Protein AF-A0A395J040-F1 (afdb_monomer)

Sequence (278 aa):
MSPSNSKEFSYLDLVRACDNFPYDSDTDKLYKLYLPGDDRVHGYMLPEIVSKMPWTPDFTITQSHPLSVQLHPLDTSSSDLSTACNNAFAKVINQAIDEDIFSTLHKEHSEPYAIPEQRSPSTSSGEMKIWVAKRSAHLFTYPNKFDTTVAGGVRADESPFETIVQAAGVITYMKATGAGSGGNRGLINADMVYVYDLEVGEEIVPKPNDTEVEGFYLWDVEKVKEELLNGGFKTNSAVVMIDFFIRHGVVTAEEETDYTEIVMRMHRTLPFPTAPTR

Secondary structure (DSSP, 8-state):
------PPPPHHHHHHHHS---TTS-GGGSEEEE-TT--S--EEE-HHHHHHS---TTEEEE-SSSPEEEE-----S-S-HHHHHHHHHHHHHHHHHHTT--TT--S------------------PPPEEEEEEE-TT-SSSTT-EE-SS--PPPTTS-TTTSSSS--EEEEEEEE--TTSSSPTT-EEEEEEEE------TT-----SSSSEEEEEEEEHHHHHHHHHTT-B-HHHHHHHHHHHHHTTSS-TTT-TTHHHHHHHHBPPPSS--S---

Foldseek 3Di:
DDPPPLQFADLVRLLCQFFVDPPVDDLQQWAFEEEPPDPAGAFTHHPVVVVLFPQDPQWDFDPDPSTYIYGHQPPPPDPDSVVSRVVRVCVRLVVCVVVVSFPLSDDDDDDDDDDDDDDDDDPDPDADKAKKFAFDQPDLAPHRAIAHNDDDDADPPDDPPNHDPDFPDKFWHKDFDDPRGSGDGGGIDIDIDGHDDDDDDPPDADDDPDNGTPGIDIGGPVVLVVCLRSVRHDSVRSLSNVVVCDVVVVDDVVRDVCVVVSVPSRHDDDSHDPDDDD

InterPro domains:
  IPR015797 NUDIX hydrolase-like domain superfamily [SSF55811] (128-248)

Mean predicted aligned error: 9.17 Å

pLDDT: mean 81.07, std 18.06, range [27.83, 97.88]

Structure (mmCIF, N/CA/C/O backbone):
data_AF-A0A395J040-F1
#
_entry.id   AF-A0A395J040-F1
#
loop_
_atom_site.group_PDB
_atom_site.id
_atom_site.type_symbol
_atom_site.label_atom_id
_atom_site.label_alt_id
_atom_site.label_comp_id
_atom_site.label_asym_id
_atom_site.label_entity_id
_atom_site.label_seq_id
_atom_site.pdbx_PDB_ins_code
_atom_site.Cartn_x
_atom_site.Cartn_y
_atom_site.Cartn_z
_atom_site.occupancy
_atom_site.B_iso_or_equiv
_atom_site.auth_seq_id
_atom_site.auth_comp_id
_atom_site.auth_asym_id
_atom_site.auth_atom_id
_atom_site.pdbx_PDB_model_num
ATOM 1 N N . MET A 1 1 ? 4.317 -16.452 37.127 1.00 37.69 1 MET A N 1
ATOM 2 C CA . MET A 1 1 ? 3.678 -15.847 35.945 1.00 37.69 1 MET A CA 1
ATOM 3 C C . MET A 1 1 ? 4.433 -14.570 35.655 1.00 37.69 1 MET A C 1
ATOM 5 O O . MET A 1 1 ? 4.331 -13.630 36.429 1.00 37.69 1 MET A O 1
ATOM 9 N N . SER A 1 2 ? 5.304 -14.594 34.652 1.00 34.44 2 SER A N 1
ATOM 10 C CA . SER A 1 2 ? 5.997 -13.391 34.192 1.00 34.44 2 SER A CA 1
ATOM 11 C C . SER A 1 2 ? 4.968 -12.526 33.459 1.00 34.44 2 SER A C 1
ATOM 13 O O . SER A 1 2 ? 4.232 -13.093 32.648 1.00 34.44 2 SER A O 1
ATOM 15 N N . PRO A 1 3 ? 4.868 -11.212 33.712 1.00 42.38 3 PRO A N 1
ATOM 16 C CA . PRO A 1 3 ? 4.039 -10.359 32.877 1.00 42.38 3 PRO A CA 1
ATOM 17 C C . PRO A 1 3 ? 4.629 -10.413 31.468 1.00 42.38 3 PRO A C 1
ATOM 19 O O . PRO A 1 3 ? 5.803 -10.091 31.275 1.00 42.38 3 PRO A O 1
ATOM 22 N N . SER A 1 4 ? 3.859 -10.885 30.486 1.00 45.88 4 SER A N 1
ATOM 23 C CA . SER A 1 4 ? 4.220 -10.658 29.094 1.00 45.88 4 SER A CA 1
ATOM 24 C C . SER A 1 4 ? 4.131 -9.152 28.883 1.00 45.88 4 SER A C 1
ATOM 26 O O . SER A 1 4 ? 3.031 -8.610 28.851 1.00 45.88 4 SER A O 1
ATOM 28 N N . ASN A 1 5 ? 5.271 -8.468 28.796 1.00 45.81 5 ASN A N 1
ATOM 29 C CA . ASN A 1 5 ? 5.323 -7.108 28.267 1.00 45.81 5 ASN A CA 1
ATOM 30 C C . ASN A 1 5 ? 4.884 -7.182 26.797 1.00 45.81 5 ASN A C 1
ATOM 32 O O . ASN A 1 5 ? 5.720 -7.313 25.902 1.00 45.81 5 ASN A O 1
ATOM 36 N N . SER A 1 6 ? 3.575 -7.179 26.541 1.00 62.75 6 SER A N 1
ATOM 37 C CA . SER A 1 6 ? 3.043 -6.864 25.224 1.00 62.75 6 SER A CA 1
ATOM 38 C C . SER A 1 6 ? 3.424 -5.416 24.967 1.00 62.75 6 SER A C 1
ATOM 40 O O . SER A 1 6 ? 2.989 -4.515 25.680 1.00 62.75 6 SER A O 1
ATOM 42 N N . LYS A 1 7 ? 4.339 -5.201 24.023 1.00 72.31 7 LYS A N 1
ATOM 43 C CA . LYS A 1 7 ? 4.698 -3.858 23.587 1.00 72.31 7 LYS A CA 1
ATOM 44 C C . LYS A 1 7 ? 3.438 -3.213 23.008 1.00 72.31 7 LYS A C 1
ATOM 46 O O . LYS A 1 7 ? 2.924 -3.707 22.010 1.00 72.31 7 LYS A O 1
ATOM 51 N N . GLU A 1 8 ? 2.976 -2.146 23.639 1.00 87.06 8 GLU A N 1
ATOM 52 C CA . GLU A 1 8 ? 1.928 -1.283 23.103 1.00 87.06 8 GLU A CA 1
ATOM 53 C C . GLU A 1 8 ? 2.557 -0.368 22.040 1.00 87.06 8 GLU A C 1
ATOM 55 O O . GLU A 1 8 ? 3.629 0.208 22.255 1.00 87.06 8 GLU A O 1
ATOM 60 N N . PHE A 1 9 ? 1.956 -0.326 20.855 1.00 94.38 9 PHE A N 1
ATOM 61 C CA . PHE A 1 9 ? 2.351 0.533 19.741 1.00 94.38 9 PHE A CA 1
ATOM 62 C C . PHE A 1 9 ? 1.623 1.872 19.841 1.00 94.38 9 PHE A C 1
ATOM 64 O O . PHE A 1 9 ? 0.462 1.896 20.230 1.00 94.38 9 PHE A O 1
ATOM 71 N N . SER A 1 10 ? 2.258 2.971 19.427 1.00 96.50 10 SER A N 1
ATOM 72 C CA . SER A 1 10 ? 1.538 4.230 19.176 1.00 96.50 10 SER A CA 1
ATOM 73 C C . SER A 1 10 ? 0.906 4.245 17.779 1.00 96.50 10 SER A C 1
ATOM 75 O O . SER A 1 10 ? 1.304 3.475 16.900 1.00 96.50 10 SER A O 1
ATOM 77 N N . TYR A 1 11 ? -0.024 5.171 17.512 1.00 97.31 11 TYR A N 1
ATOM 78 C CA . TYR A 1 11 ? -0.512 5.388 16.142 1.00 97.31 11 TYR A CA 1
ATOM 79 C C . TYR A 1 11 ? 0.627 5.734 15.182 1.00 97.31 11 TYR A C 1
ATOM 81 O O . TYR A 1 11 ? 0.667 5.225 14.061 1.00 97.31 11 TYR A O 1
ATOM 89 N N . LEU A 1 12 ? 1.599 6.531 15.632 1.00 97.12 12 LEU A N 1
ATOM 90 C CA . LEU A 1 12 ? 2.766 6.853 14.821 1.00 97.12 12 LEU A CA 1
ATOM 91 C C . LEU A 1 12 ? 3.615 5.613 14.505 1.00 97.12 12 LEU A C 1
ATOM 93 O O . LEU A 1 12 ? 4.107 5.495 13.384 1.00 97.12 12 LEU A O 1
ATOM 97 N N . ASP A 1 13 ? 3.766 4.667 15.436 1.00 96.06 13 ASP A N 1
ATOM 98 C CA . ASP A 1 13 ? 4.462 3.404 15.165 1.00 96.06 13 ASP A CA 1
ATOM 99 C C . ASP A 1 13 ? 3.753 2.588 14.073 1.00 96.06 13 ASP A C 1
ATOM 101 O O . ASP A 1 13 ? 4.408 2.052 13.174 1.00 96.06 13 ASP A O 1
ATOM 105 N N . LEU A 1 14 ? 2.418 2.521 14.117 1.00 95.44 14 LEU A N 1
ATOM 106 C CA . LEU A 1 14 ? 1.606 1.819 13.116 1.00 95.44 14 LEU A CA 1
ATOM 107 C C . LEU A 1 14 ? 1.716 2.487 11.739 1.00 95.44 14 LEU A C 1
ATOM 109 O O . LEU A 1 14 ? 1.913 1.806 10.730 1.00 95.44 14 LEU A O 1
ATOM 113 N N . VAL A 1 15 ? 1.663 3.821 11.694 1.00 95.81 15 VAL A N 1
ATOM 114 C CA . VAL A 1 15 ? 1.823 4.595 10.456 1.00 95.81 15 VAL A CA 1
ATOM 115 C C . VAL A 1 15 ? 3.236 4.446 9.899 1.00 95.81 15 VAL A C 1
ATOM 117 O O . VAL A 1 15 ? 3.388 4.209 8.705 1.00 95.81 15 VAL A O 1
ATOM 120 N N . ARG A 1 16 ? 4.279 4.487 10.737 1.00 94.44 16 ARG A N 1
ATOM 121 C CA . ARG A 1 16 ? 5.675 4.238 10.325 1.00 94.44 16 ARG A CA 1
ATOM 122 C C . ARG A 1 16 ? 5.892 2.821 9.811 1.00 94.44 16 ARG A C 1
ATOM 124 O O . ARG A 1 16 ? 6.751 2.623 8.959 1.00 94.44 16 ARG A O 1
ATOM 131 N N . ALA A 1 17 ? 5.138 1.837 10.299 1.00 91.06 17 ALA A N 1
ATOM 132 C CA . ALA A 1 17 ? 5.203 0.479 9.769 1.00 91.06 17 ALA A CA 1
ATOM 133 C C . ALA A 1 17 ? 4.676 0.386 8.322 1.00 91.06 17 ALA A C 1
ATOM 135 O O . ALA A 1 17 ? 5.150 -0.464 7.567 1.00 91.06 17 ALA A O 1
ATOM 136 N N . CYS A 1 18 ? 3.743 1.262 7.928 1.00 90.38 18 CYS A N 1
ATOM 137 C CA . CYS A 1 18 ? 3.301 1.423 6.538 1.00 90.38 18 CYS A CA 1
ATOM 138 C C . CYS A 1 18 ? 4.211 2.342 5.723 1.00 90.38 18 CYS A C 1
ATOM 140 O O . CYS A 1 18 ? 4.619 1.976 4.628 1.00 90.38 18 CYS A O 1
ATOM 142 N N . ASP A 1 19 ? 4.544 3.514 6.257 1.00 93.56 19 ASP A N 1
ATOM 143 C CA . ASP A 1 19 ? 5.385 4.528 5.622 1.00 93.56 19 ASP A CA 1
ATOM 144 C C . ASP A 1 19 ? 6.850 4.375 6.060 1.00 93.56 19 ASP A C 1
ATOM 146 O O . A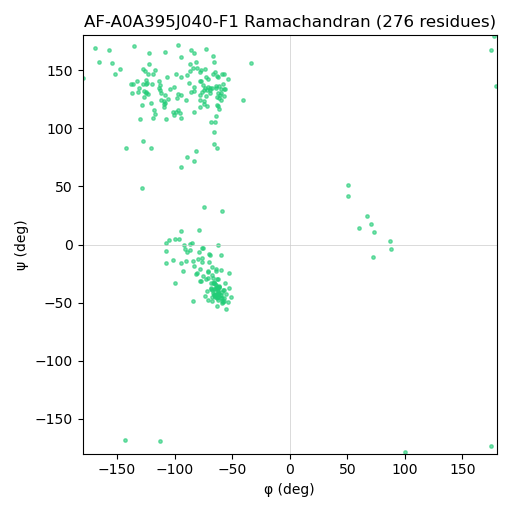SP A 1 19 ? 7.399 5.207 6.791 1.00 93.56 19 ASP A O 1
ATOM 150 N N . ASN A 1 20 ? 7.477 3.269 5.649 1.00 90.69 20 ASN A N 1
ATOM 151 C CA . ASN A 1 20 ? 8.855 2.933 6.024 1.00 90.69 20 ASN A CA 1
ATOM 152 C C . ASN A 1 20 ? 9.876 3.151 4.891 1.00 90.69 20 ASN A C 1
ATOM 154 O O . ASN A 1 20 ? 11.054 2.815 5.056 1.00 90.69 20 ASN A O 1
ATOM 158 N N . PHE A 1 21 ? 9.451 3.687 3.742 1.00 89.19 21 PHE A N 1
ATOM 159 C CA . PHE A 1 21 ? 10.371 4.024 2.662 1.00 89.19 21 PHE A CA 1
ATOM 160 C C . PHE A 1 21 ? 11.262 5.216 3.058 1.00 89.19 21 PHE A C 1
ATOM 162 O O . PHE A 1 21 ? 10.765 6.228 3.558 1.00 89.19 21 PHE A O 1
ATOM 169 N N . PRO A 1 22 ? 12.584 5.138 2.844 1.00 85.38 22 PRO A N 1
ATOM 170 C CA . PRO A 1 22 ? 13.495 6.215 3.207 1.00 85.38 22 PRO A CA 1
ATOM 171 C C . PRO A 1 22 ? 13.507 7.320 2.135 1.00 85.38 22 PRO A C 1
ATOM 173 O O . PRO A 1 22 ? 14.413 7.373 1.307 1.00 85.38 22 PRO A O 1
ATOM 176 N N . TYR A 1 23 ? 12.516 8.216 2.152 1.00 84.38 23 TYR A N 1
ATOM 177 C CA . TYR A 1 23 ? 12.369 9.296 1.155 1.00 84.38 23 TYR A CA 1
ATOM 178 C C . TYR A 1 23 ? 13.593 10.209 1.022 1.00 84.38 23 TYR A C 1
ATOM 180 O O . TYR A 1 23 ? 13.892 10.659 -0.078 1.00 84.38 23 TYR A O 1
ATOM 188 N N . ASP A 1 24 ? 14.317 10.445 2.119 1.00 82.25 24 ASP A N 1
ATOM 189 C CA . ASP A 1 24 ? 15.516 11.295 2.134 1.00 82.25 24 ASP A CA 1
ATOM 190 C C . ASP A 1 24 ? 16.795 10.542 1.721 1.00 82.25 24 ASP A C 1
ATOM 192 O O . ASP A 1 24 ? 17.895 11.098 1.757 1.00 82.25 24 ASP A O 1
ATOM 196 N N . SER A 1 25 ? 16.690 9.252 1.385 1.00 78.44 25 SER A N 1
ATOM 197 C CA . SER A 1 25 ? 17.844 8.457 0.972 1.00 78.44 25 SER A CA 1
ATOM 198 C C . SER A 1 25 ? 18.211 8.665 -0.493 1.00 78.44 25 SER A C 1
ATOM 200 O O . SER A 1 25 ? 17.397 9.041 -1.334 1.00 78.44 25 SER A O 1
ATOM 202 N N . ASP A 1 26 ? 19.473 8.371 -0.792 1.00 78.12 26 ASP A N 1
ATOM 203 C CA . ASP A 1 26 ? 20.003 8.369 -2.147 1.00 78.12 26 ASP A CA 1
ATOM 204 C C . ASP A 1 26 ? 19.358 7.253 -2.991 1.00 78.12 26 ASP A C 1
ATOM 206 O O . ASP A 1 26 ? 19.759 6.083 -2.940 1.00 78.12 26 ASP A O 1
ATOM 210 N N . THR A 1 27 ? 18.338 7.637 -3.762 1.00 85.25 27 THR A N 1
ATOM 211 C CA . THR A 1 27 ? 17.634 6.760 -4.706 1.00 85.25 27 THR A CA 1
ATOM 212 C C . THR A 1 27 ? 18.425 6.500 -5.988 1.00 85.25 27 THR A C 1
ATOM 214 O O . THR A 1 27 ? 17.987 5.680 -6.793 1.00 85.25 27 THR A O 1
ATOM 217 N N . ASP A 1 28 ? 19.606 7.102 -6.188 1.00 86.56 28 ASP A N 1
ATOM 218 C CA . ASP A 1 28 ? 20.413 6.867 -7.395 1.00 86.56 28 ASP A CA 1
ATOM 219 C C . ASP A 1 28 ? 21.025 5.462 -7.439 1.00 86.56 28 ASP A C 1
ATOM 221 O O . ASP A 1 28 ? 21.410 4.981 -8.504 1.00 86.56 28 ASP A O 1
ATOM 225 N N . LYS A 1 29 ? 21.029 4.762 -6.299 1.00 89.94 29 LYS A N 1
ATOM 226 C CA . LYS A 1 29 ? 21.397 3.341 -6.190 1.00 89.94 29 LYS A CA 1
ATOM 227 C C . LYS A 1 29 ? 20.310 2.392 -6.695 1.00 89.94 29 LYS A C 1
ATOM 229 O O . LYS A 1 29 ? 20.554 1.189 -6.793 1.00 89.94 29 LYS A O 1
ATOM 234 N N . LEU A 1 30 ? 19.104 2.898 -6.943 1.00 92.50 30 LEU A N 1
ATOM 235 C CA . LEU A 1 30 ? 17.969 2.124 -7.426 1.00 92.50 30 LEU A CA 1
ATOM 236 C C . LEU A 1 30 ? 17.832 2.297 -8.934 1.00 92.50 30 LEU A C 1
ATOM 238 O O . LEU A 1 30 ? 18.072 3.370 -9.483 1.00 92.50 30 LEU A O 1
ATOM 242 N N . TYR A 1 31 ? 17.382 1.240 -9.596 1.00 95.88 31 TYR A N 1
ATOM 243 C CA . TYR A 1 31 ? 16.994 1.327 -10.994 1.00 95.88 31 TYR A CA 1
ATOM 244 C C . TYR A 1 31 ? 15.674 2.076 -11.112 1.00 95.88 31 TYR A C 1
ATOM 246 O O . TYR A 1 31 ? 14.692 1.713 -10.463 1.00 95.88 31 TYR A O 1
ATOM 254 N N . LYS A 1 32 ? 15.648 3.099 -11.964 1.00 95.38 32 LYS A N 1
ATOM 255 C CA . LYS A 1 32 ? 14.439 3.856 -12.305 1.00 95.38 32 LYS A CA 1
ATOM 256 C C . LYS A 1 32 ? 13.766 3.196 -13.513 1.00 95.38 32 LYS A C 1
ATOM 258 O O . LYS A 1 32 ? 14.421 2.982 -14.535 1.00 95.38 32 LYS A O 1
ATOM 263 N N . LEU A 1 33 ? 12.491 2.830 -13.377 1.00 94.56 33 LEU A N 1
ATOM 264 C CA . LEU A 1 33 ? 11.680 2.294 -14.473 1.00 94.56 33 LEU A CA 1
ATOM 265 C C . LEU A 1 33 ? 11.103 3.439 -15.302 1.00 94.56 33 LEU A C 1
ATOM 267 O O . LEU A 1 33 ? 10.494 4.349 -14.742 1.00 94.56 33 LEU A O 1
ATOM 271 N N . TYR A 1 34 ? 11.223 3.337 -16.619 1.00 92.94 34 TYR A N 1
ATOM 272 C CA . TYR A 1 34 ? 10.657 4.284 -17.571 1.00 92.94 34 TYR A CA 1
ATOM 273 C C . TYR A 1 34 ? 9.811 3.556 -18.617 1.00 92.94 34 TYR A C 1
ATOM 275 O O . TYR A 1 34 ? 10.198 2.498 -19.127 1.00 92.94 34 TYR A O 1
ATOM 283 N N . LEU A 1 35 ? 8.658 4.142 -18.940 1.00 89.88 35 LEU A N 1
ATOM 284 C CA . LEU A 1 35 ? 7.740 3.642 -19.962 1.00 89.88 35 LEU A CA 1
ATOM 285 C C . LEU A 1 35 ? 7.995 4.327 -21.319 1.00 89.88 35 LEU A C 1
ATOM 287 O O . LEU A 1 35 ? 8.641 5.377 -21.374 1.00 89.88 35 LEU A O 1
ATOM 291 N N . PRO A 1 36 ? 7.525 3.748 -22.437 1.00 87.12 36 PRO A N 1
ATOM 292 C CA . PRO A 1 36 ? 7.752 4.316 -23.762 1.00 87.12 36 PRO A CA 1
ATOM 293 C C . PRO A 1 36 ? 7.146 5.713 -23.899 1.00 87.12 36 PRO A C 1
ATOM 295 O O . PRO A 1 36 ? 5.959 5.906 -23.648 1.00 87.12 36 PRO A O 1
ATOM 298 N N . GLY A 1 37 ? 7.954 6.674 -24.349 1.00 85.25 37 GLY A N 1
ATOM 299 C CA . GLY A 1 37 ? 7.498 8.045 -24.596 1.00 85.25 37 GLY A CA 1
ATOM 300 C C . GLY A 1 37 ? 7.232 8.878 -23.338 1.00 85.25 37 GLY A C 1
ATOM 301 O O . GLY A 1 37 ? 6.671 9.962 -23.465 1.00 85.25 37 GLY A O 1
ATOM 302 N N . ASP A 1 38 ? 7.635 8.404 -22.155 1.00 85.12 38 ASP A N 1
ATOM 303 C CA . ASP A 1 38 ? 7.487 9.118 -20.885 1.00 85.12 38 ASP A CA 1
ATOM 304 C C . ASP A 1 38 ? 8.842 9.211 -20.168 1.00 85.12 38 ASP A C 1
ATOM 306 O O . ASP A 1 38 ? 9.532 8.209 -19.975 1.00 85.12 38 ASP A O 1
ATOM 310 N N . ASP A 1 39 ? 9.233 10.428 -19.796 1.00 88.19 39 ASP A N 1
ATOM 311 C CA . ASP A 1 39 ? 10.487 10.732 -19.103 1.00 88.19 39 ASP A CA 1
ATOM 312 C C . ASP A 1 39 ? 10.345 10.711 -17.573 1.00 88.19 39 ASP A C 1
ATOM 314 O O . ASP A 1 39 ? 11.335 10.842 -16.845 1.00 88.19 39 ASP A O 1
ATOM 318 N N . ARG A 1 40 ? 9.125 10.515 -17.064 1.00 88.50 40 ARG A N 1
ATOM 319 C CA . ARG A 1 40 ? 8.855 10.363 -15.634 1.00 88.50 40 ARG A CA 1
ATOM 320 C C . ARG A 1 40 ? 9.233 8.962 -15.166 1.00 88.50 40 ARG A C 1
ATOM 322 O O . ARG A 1 40 ? 9.142 7.985 -15.903 1.00 88.50 40 ARG A O 1
ATOM 329 N N . VAL A 1 41 ? 9.627 8.857 -13.900 1.00 90.25 41 VAL A N 1
ATOM 330 C CA . VAL A 1 41 ? 9.902 7.564 -13.263 1.00 90.25 41 VAL A CA 1
ATOM 331 C C . VAL A 1 41 ? 8.575 6.882 -12.933 1.00 90.25 41 VAL A C 1
ATOM 333 O O . VAL A 1 41 ? 7.705 7.496 -12.328 1.00 90.25 41 VAL A O 1
ATOM 336 N N . HIS A 1 42 ? 8.432 5.610 -13.294 1.00 88.81 42 HIS A N 1
ATOM 337 C CA . HIS A 1 42 ? 7.227 4.798 -13.055 1.00 88.81 42 HIS A CA 1
ATOM 338 C C . HIS A 1 42 ? 7.404 3.746 -11.958 1.00 88.81 42 HIS A C 1
ATOM 340 O O . HIS A 1 42 ? 6.458 3.066 -11.577 1.00 88.81 42 HIS A O 1
ATOM 346 N N . GLY A 1 43 ? 8.617 3.600 -11.432 1.00 89.81 43 GLY A N 1
ATOM 347 C CA . GLY A 1 43 ? 8.897 2.686 -10.336 1.00 89.81 43 GLY A CA 1
ATOM 348 C C . GLY A 1 43 ? 10.378 2.616 -10.002 1.00 89.81 43 GLY A C 1
ATOM 349 O O . GLY A 1 43 ? 11.233 3.064 -10.772 1.00 89.81 43 GLY A O 1
ATOM 350 N N . TYR A 1 44 ? 10.672 2.016 -8.853 1.00 91.62 44 TYR A N 1
ATOM 351 C CA . TYR A 1 44 ? 12.032 1.694 -8.440 1.00 91.62 44 TYR A CA 1
ATOM 352 C C . TYR A 1 44 ? 12.236 0.186 -8.387 1.00 91.62 44 TYR A C 1
ATOM 354 O O . TYR A 1 44 ? 11.377 -0.550 -7.904 1.00 91.62 44 TYR A O 1
ATOM 362 N N . MET A 1 45 ? 13.408 -0.266 -8.825 1.00 91.69 45 MET A N 1
ATOM 363 C CA . MET A 1 45 ? 13.826 -1.658 -8.708 1.00 91.69 45 MET A CA 1
ATOM 364 C C . MET A 1 45 ? 15.170 -1.762 -7.993 1.00 91.69 45 MET A C 1
ATOM 366 O O . MET A 1 45 ? 16.083 -0.958 -8.201 1.00 91.69 45 MET A O 1
ATOM 370 N N . LEU A 1 46 ? 15.302 -2.785 -7.150 1.00 91.56 46 LEU A N 1
ATOM 371 C CA . LEU A 1 46 ? 16.567 -3.097 -6.497 1.00 91.56 46 LEU A CA 1
ATOM 372 C C . LEU A 1 46 ? 17.566 -3.671 -7.515 1.00 91.56 46 LEU A C 1
ATOM 374 O O . LEU A 1 46 ? 17.167 -4.509 -8.329 1.00 91.56 46 LEU A O 1
ATOM 378 N N . PRO A 1 47 ? 18.868 -3.339 -7.418 1.00 93.12 47 PRO A N 1
ATOM 379 C CA . PRO A 1 47 ? 19.898 -3.924 -8.278 1.00 93.12 47 PRO A CA 1
ATOM 380 C C . PRO A 1 47 ? 19.908 -5.459 -8.295 1.00 93.12 47 PRO A C 1
ATOM 382 O O . PRO A 1 47 ? 20.108 -6.053 -9.348 1.00 93.12 47 PRO A O 1
ATOM 385 N N . GLU A 1 48 ? 19.643 -6.105 -7.154 1.00 91.88 48 GLU A N 1
ATOM 386 C CA . GLU A 1 48 ? 19.561 -7.571 -7.057 1.00 91.88 48 GLU A CA 1
ATOM 387 C C . GLU A 1 48 ? 18.379 -8.160 -7.842 1.00 91.88 48 GLU A C 1
ATOM 389 O O . GLU A 1 48 ? 18.475 -9.262 -8.374 1.00 91.88 48 GLU A O 1
ATOM 394 N N . ILE A 1 49 ? 17.256 -7.442 -7.922 1.00 90.69 49 ILE A N 1
ATOM 395 C CA . ILE A 1 49 ? 16.096 -7.891 -8.699 1.00 90.69 49 ILE A CA 1
ATOM 396 C C . ILE A 1 49 ? 16.390 -7.723 -10.189 1.00 90.69 49 ILE A C 1
ATOM 398 O O . ILE A 1 49 ? 16.169 -8.646 -10.969 1.00 90.69 49 ILE A O 1
ATOM 402 N N . VAL A 1 50 ? 16.961 -6.578 -10.576 1.00 94.50 50 VAL A N 1
ATOM 403 C CA . VAL A 1 50 ? 17.317 -6.300 -11.974 1.00 94.50 50 VAL A CA 1
ATOM 404 C C . VAL A 1 50 ? 18.373 -7.271 -12.495 1.00 94.50 50 VAL A C 1
ATOM 406 O O . VAL A 1 50 ? 18.289 -7.673 -13.650 1.00 94.50 50 VAL A O 1
ATOM 409 N N . SER A 1 51 ? 19.338 -7.690 -11.672 1.00 94.56 51 SER A N 1
ATOM 410 C CA . SER A 1 51 ? 20.376 -8.636 -12.101 1.00 94.56 51 SER A CA 1
ATOM 411 C C . SER A 1 51 ? 19.870 -10.065 -12.314 1.00 94.56 51 SER A C 1
ATOM 413 O O . SER A 1 51 ? 20.497 -10.811 -13.062 1.00 94.56 51 SER A O 1
ATOM 415 N N . LYS A 1 52 ? 18.761 -10.448 -11.667 1.00 93.06 52 LYS A N 1
ATOM 416 C CA . LYS A 1 52 ? 18.143 -11.776 -11.799 1.00 93.06 52 LYS A CA 1
ATOM 417 C C . LYS A 1 52 ? 17.063 -11.837 -12.877 1.00 93.06 52 LYS A C 1
ATOM 419 O O . LYS A 1 52 ? 16.754 -12.928 -13.337 1.00 93.06 52 LYS A O 1
ATOM 424 N N . MET A 1 53 ? 16.462 -10.704 -13.245 1.00 92.94 53 MET A N 1
ATOM 425 C CA . MET A 1 53 ? 15.342 -10.701 -14.184 1.00 92.94 53 MET A CA 1
ATOM 426 C C . MET A 1 53 ? 15.751 -11.193 -15.583 1.00 92.94 53 MET A C 1
ATOM 428 O O . MET A 1 53 ? 16.778 -10.752 -16.108 1.00 92.94 53 MET A O 1
ATOM 432 N N . PRO A 1 54 ? 14.934 -12.050 -16.225 1.00 94.50 54 PRO A N 1
ATOM 433 C CA . PRO A 1 54 ? 15.201 -12.564 -17.557 1.00 94.50 54 PRO A CA 1
ATOM 434 C C . PRO A 1 54 ? 14.730 -11.539 -18.598 1.00 94.50 54 PRO A C 1
ATOM 436 O O . PRO A 1 54 ? 13.693 -11.687 -19.242 1.00 94.50 54 PRO A O 1
ATOM 439 N N . TRP A 1 55 ? 15.466 -10.432 -18.707 1.00 96.50 55 TRP A N 1
ATOM 440 C CA . TRP A 1 55 ? 15.099 -9.317 -19.579 1.00 96.50 55 TRP A CA 1
ATOM 441 C C . TRP A 1 55 ? 15.004 -9.746 -21.046 1.00 96.50 55 TRP A C 1
ATOM 443 O O . TRP A 1 55 ? 15.929 -10.344 -21.599 1.00 96.50 55 TRP A O 1
ATOM 453 N N . THR A 1 56 ? 13.898 -9.385 -21.697 1.00 95.06 56 THR A N 1
ATOM 454 C CA . THR A 1 56 ? 13.726 -9.560 -23.141 1.00 95.06 56 THR A CA 1
ATOM 455 C C . THR A 1 56 ? 14.313 -8.370 -23.909 1.00 95.06 56 THR A C 1
ATOM 457 O O . THR A 1 56 ? 14.561 -7.312 -23.325 1.00 95.06 56 THR A O 1
ATOM 460 N N . PRO A 1 57 ? 14.468 -8.477 -25.243 1.00 96.38 57 PRO A N 1
ATOM 461 C CA . PRO A 1 57 ? 14.834 -7.342 -26.094 1.00 96.38 57 PRO A CA 1
ATOM 462 C C . PRO A 1 57 ? 13.844 -6.165 -26.071 1.00 96.38 57 PRO A C 1
ATOM 464 O O . PRO A 1 57 ? 14.159 -5.114 -26.622 1.00 96.38 57 PRO A O 1
ATOM 467 N N . ASP A 1 58 ? 12.670 -6.323 -25.446 1.00 95.38 58 ASP A N 1
ATOM 468 C CA . ASP A 1 58 ? 11.739 -5.221 -25.192 1.00 95.38 58 ASP A CA 1
ATOM 469 C C . ASP A 1 58 ? 12.280 -4.240 -24.121 1.00 95.38 58 ASP A C 1
ATOM 471 O O . ASP A 1 58 ? 11.682 -3.192 -23.906 1.00 95.38 58 ASP A O 1
ATOM 475 N N . PHE A 1 59 ? 13.392 -4.543 -23.434 1.00 97.19 59 PHE A N 1
ATOM 476 C CA . PHE A 1 59 ? 13.949 -3.719 -22.354 1.00 97.19 59 PHE A CA 1
ATOM 477 C C . PHE A 1 59 ? 15.415 -3.337 -22.589 1.00 97.19 59 PHE A C 1
ATOM 479 O O . PHE A 1 59 ? 16.252 -4.170 -22.933 1.00 97.19 59 PHE A O 1
ATOM 486 N N . THR A 1 60 ? 15.749 -2.079 -22.297 1.00 97.56 60 THR A N 1
ATOM 487 C CA . THR A 1 60 ? 17.130 -1.583 -22.218 1.00 97.56 60 THR A CA 1
ATOM 488 C C . THR A 1 60 ? 17.510 -1.372 -20.757 1.00 97.56 60 THR A C 1
ATOM 490 O O . THR A 1 60 ? 16.839 -0.625 -20.043 1.00 97.56 60 THR A O 1
ATOM 493 N N . ILE A 1 61 ? 18.604 -1.994 -20.312 1.00 97.88 61 ILE A N 1
ATOM 494 C CA . ILE A 1 61 ? 19.098 -1.886 -18.933 1.00 97.88 61 ILE A CA 1
ATOM 495 C C . ILE A 1 61 ? 20.384 -1.058 -18.901 1.00 97.88 61 ILE A C 1
ATOM 497 O 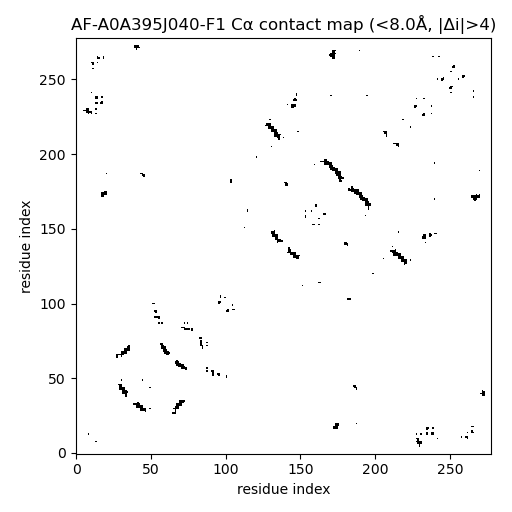O . ILE A 1 61 ? 21.404 -1.457 -19.466 1.00 97.88 61 ILE A O 1
ATOM 501 N N . THR A 1 62 ? 20.358 0.071 -18.199 1.00 97.12 62 THR A N 1
ATOM 502 C CA . THR A 1 62 ? 21.523 0.947 -18.022 1.00 97.12 62 THR A CA 1
ATOM 503 C C . THR A 1 62 ? 22.226 0.623 -16.709 1.00 97.12 62 THR A C 1
ATOM 505 O O . THR A 1 62 ? 21.685 0.857 -15.632 1.00 97.12 62 THR A O 1
ATOM 508 N N . GLN A 1 63 ? 23.451 0.100 -16.805 1.00 94.75 63 GLN A N 1
ATOM 509 C CA . GLN A 1 63 ? 24.267 -0.326 -15.655 1.00 94.75 63 GLN A CA 1
ATOM 510 C C . GLN A 1 63 ? 25.170 0.794 -15.096 1.00 94.75 63 GLN A C 1
ATOM 512 O O . GLN A 1 63 ? 25.726 0.668 -14.007 1.00 94.75 63 GLN A O 1
ATOM 517 N N . SER A 1 64 ? 25.353 1.888 -15.842 1.00 93.62 64 SER A N 1
ATOM 518 C CA . SER A 1 64 ? 26.075 3.086 -15.398 1.00 93.62 64 SER A CA 1
ATOM 519 C C . SER A 1 64 ? 25.106 4.113 -14.828 1.00 93.62 64 SER A C 1
ATOM 521 O O . SER A 1 64 ? 24.024 4.285 -15.373 1.00 93.62 64 SER A O 1
ATOM 523 N N . HIS A 1 65 ? 25.502 4.847 -13.788 1.00 91.56 65 HIS A N 1
ATOM 524 C CA . HIS A 1 65 ? 24.627 5.866 -13.209 1.00 91.56 65 HIS A CA 1
ATOM 525 C C . HIS A 1 65 ? 24.278 6.965 -14.238 1.00 91.56 65 HIS A C 1
ATOM 527 O O . HIS A 1 65 ? 25.183 7.428 -14.941 1.00 91.56 65 HIS A O 1
ATOM 533 N N . PRO A 1 66 ? 23.004 7.405 -14.308 1.00 92.19 66 PRO A N 1
ATOM 534 C CA . PRO A 1 66 ? 21.864 6.922 -13.516 1.00 92.19 66 PRO A CA 1
ATOM 535 C C . PRO A 1 66 ? 21.373 5.528 -13.956 1.00 92.19 66 PRO A C 1
ATOM 537 O O . PRO A 1 66 ? 21.196 5.272 -15.145 1.00 92.19 66 PRO A O 1
ATOM 540 N N . LEU A 1 67 ? 21.130 4.641 -12.983 1.00 96.88 67 LEU A N 1
ATOM 541 C CA . LEU A 1 67 ? 20.655 3.276 -13.234 1.00 96.88 67 LEU A CA 1
ATOM 542 C C . LEU A 1 67 ? 19.211 3.295 -13.745 1.00 96.88 67 LEU A C 1
ATOM 544 O O . LEU A 1 67 ? 18.337 3.918 -13.133 1.00 96.88 67 LEU A O 1
ATOM 548 N N . SER A 1 68 ? 18.936 2.591 -14.843 1.00 97.00 68 SER A N 1
ATOM 549 C CA . SER A 1 68 ? 17.595 2.585 -15.434 1.00 97.00 68 SER A CA 1
ATOM 550 C C . SER A 1 68 ? 17.211 1.273 -16.102 1.00 97.00 68 SER A C 1
ATOM 552 O O . SER A 1 68 ? 18.054 0.524 -16.596 1.00 97.00 68 SER A O 1
ATOM 554 N N . VAL A 1 69 ? 15.905 1.013 -16.097 1.00 97.31 69 VAL A N 1
ATOM 555 C CA . VAL A 1 69 ? 15.241 0.015 -16.933 1.00 97.31 69 VAL A CA 1
ATOM 556 C C . VAL A 1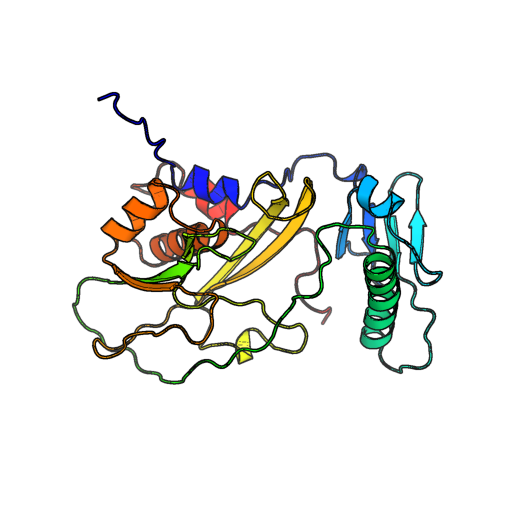 69 ? 14.257 0.772 -17.810 1.00 97.31 69 VAL A C 1
ATOM 558 O O . VAL A 1 69 ? 13.323 1.392 -17.306 1.00 97.31 69 VAL A O 1
ATOM 561 N N . GLN A 1 70 ? 14.478 0.743 -19.116 1.00 96.38 70 GLN A N 1
ATOM 562 C CA . GLN A 1 70 ? 13.640 1.433 -20.086 1.00 96.38 70 GLN A CA 1
ATOM 563 C C . GLN A 1 70 ? 12.893 0.404 -20.931 1.00 96.38 70 GLN A C 1
ATOM 565 O O . GLN A 1 70 ? 13.514 -0.455 -21.556 1.00 96.38 70 GLN A O 1
ATOM 570 N N . LEU A 1 71 ? 11.566 0.508 -20.958 1.00 93.88 71 LEU A N 1
ATOM 571 C CA . LEU A 1 71 ? 10.714 -0.324 -21.802 1.00 93.88 71 LEU A CA 1
ATOM 572 C C . LEU A 1 71 ? 10.626 0.252 -23.227 1.00 93.88 71 LEU A C 1
ATOM 574 O O . LEU A 1 71 ? 10.413 1.452 -23.417 1.00 93.88 71 LEU A O 1
ATOM 578 N N . HIS A 1 72 ? 10.751 -0.632 -24.214 1.00 93.06 72 HIS A N 1
ATOM 579 C CA . HIS A 1 72 ? 10.631 -0.402 -25.651 1.00 93.06 72 HIS A CA 1
ATOM 580 C C . HIS A 1 72 ? 9.925 -1.607 -26.309 1.00 93.06 72 HIS A C 1
ATOM 582 O O . HIS A 1 72 ? 10.594 -2.500 -26.830 1.00 93.06 72 HIS A O 1
ATOM 588 N N . PRO A 1 73 ? 8.581 -1.669 -26.295 1.00 87.25 73 PRO A N 1
ATOM 589 C CA . PRO A 1 73 ? 7.847 -2.797 -26.844 1.00 87.25 73 PRO A CA 1
ATOM 590 C C . PRO A 1 73 ? 8.162 -2.959 -28.331 1.00 87.25 73 PRO A C 1
ATOM 592 O O . PRO A 1 73 ? 7.991 -2.025 -29.115 1.00 87.25 73 PRO A O 1
ATOM 595 N N . LEU A 1 74 ? 8.627 -4.146 -28.718 1.00 86.94 74 LEU A N 1
ATOM 596 C CA . LEU A 1 74 ? 8.920 -4.479 -30.115 1.00 86.94 74 LEU A CA 1
ATOM 597 C C . LEU A 1 74 ? 7.668 -4.916 -30.879 1.00 86.94 74 LEU A C 1
ATOM 599 O O . LEU A 1 74 ? 7.659 -4.936 -32.112 1.00 86.94 74 LEU A O 1
ATOM 603 N N . ASP A 1 75 ? 6.621 -5.295 -30.145 1.00 78.94 75 ASP A N 1
ATOM 604 C CA . ASP A 1 75 ? 5.335 -5.647 -30.721 1.00 78.94 75 ASP A CA 1
ATOM 605 C C . AS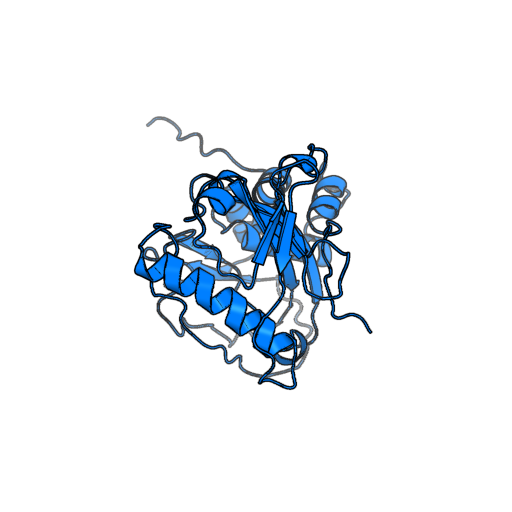P A 1 75 ? 4.665 -4.398 -31.307 1.00 78.94 75 ASP A C 1
ATOM 607 O O . ASP A 1 75 ? 4.171 -3.529 -30.594 1.00 78.94 75 ASP A O 1
ATOM 611 N N . THR A 1 76 ? 4.680 -4.322 -32.635 1.00 69.00 76 THR A N 1
ATOM 612 C CA . THR A 1 76 ? 4.037 -3.267 -33.429 1.00 69.00 76 THR A CA 1
ATOM 613 C C . THR A 1 76 ? 2.686 -3.715 -33.988 1.00 69.00 76 THR A C 1
ATOM 615 O O . THR A 1 76 ? 2.077 -2.995 -34.778 1.00 69.00 76 THR A O 1
ATOM 618 N N . SER A 1 77 ? 2.221 -4.916 -33.619 1.00 67.38 77 SER A N 1
ATOM 619 C CA . SER A 1 77 ? 0.991 -5.500 -34.157 1.00 67.38 77 SER A CA 1
ATOM 620 C C . SER A 1 77 ? -0.276 -4.969 -33.479 1.00 67.38 77 SER A C 1
ATOM 622 O O . SER A 1 77 ? -1.329 -4.935 -34.119 1.00 67.38 77 SER A O 1
ATOM 624 N N . SER A 1 78 ? -0.190 -4.497 -32.228 1.00 61.66 78 SER A N 1
ATOM 625 C CA . SER A 1 78 ? -1.287 -3.793 -31.559 1.00 61.66 78 SER A CA 1
ATOM 626 C C . SER A 1 78 ? -1.258 -2.301 -31.900 1.00 61.66 78 SER A C 1
ATOM 628 O O . SER A 1 78 ? -0.239 -1.631 -31.762 1.00 61.66 78 SER A O 1
ATOM 630 N N . SER A 1 79 ? -2.405 -1.738 -32.293 1.00 64.88 79 SER A N 1
ATOM 631 C CA . SER A 1 79 ? -2.564 -0.280 -32.441 1.00 64.88 79 SER A CA 1
ATOM 632 C C . SER A 1 79 ? -2.538 0.466 -31.100 1.00 64.88 79 SER A C 1
ATOM 634 O O . SER A 1 79 ? -2.533 1.693 -31.079 1.00 64.88 79 SER A O 1
ATOM 636 N N . ASP A 1 80 ? -2.563 -0.274 -29.990 1.00 80.19 80 ASP A N 1
ATOM 637 C CA . ASP A 1 80 ? -2.539 0.231 -28.623 1.00 80.19 80 ASP A CA 1
ATOM 638 C C . ASP A 1 80 ? -1.181 -0.052 -27.962 1.00 80.19 80 ASP A C 1
ATOM 640 O O . ASP A 1 80 ? -0.752 -1.206 -27.845 1.00 80.19 80 ASP A O 1
ATOM 644 N N . LEU A 1 81 ? -0.524 1.020 -27.516 1.00 82.31 81 LEU A N 1
ATOM 645 C CA . LEU A 1 81 ? 0.757 0.984 -26.811 1.00 82.31 81 LEU A CA 1
ATOM 646 C C . LEU A 1 81 ? 0.631 0.317 -25.434 1.00 82.31 81 LEU A C 1
ATOM 648 O O . LEU A 1 81 ? 1.562 -0.362 -25.007 1.00 82.31 81 LEU A O 1
ATOM 652 N N . SER A 1 82 ? -0.513 0.462 -24.757 1.00 79.19 82 SER A N 1
ATOM 653 C CA . SER A 1 82 ? -0.747 -0.147 -23.439 1.00 79.19 82 SER A CA 1
ATOM 654 C C . SER A 1 82 ? -0.719 -1.671 -23.534 1.00 79.19 82 SER A C 1
ATOM 656 O O . SER A 1 82 ? -0.026 -2.334 -22.762 1.00 79.19 82 SER A O 1
ATOM 658 N N . THR A 1 83 ? -1.392 -2.225 -24.545 1.00 80.06 83 THR A N 1
ATOM 659 C CA . THR A 1 83 ? -1.353 -3.658 -24.861 1.00 80.06 83 THR A CA 1
ATOM 660 C C . THR A 1 83 ? 0.071 -4.140 -25.155 1.00 80.06 83 THR A C 1
ATOM 662 O O . THR A 1 83 ? 0.501 -5.150 -24.597 1.00 80.06 83 THR A O 1
ATOM 665 N N . ALA A 1 84 ? 0.840 -3.403 -25.965 1.00 83.25 84 ALA A N 1
ATOM 666 C CA . ALA A 1 84 ? 2.225 -3.765 -26.276 1.00 83.25 84 ALA A CA 1
ATOM 667 C C . ALA A 1 84 ? 3.124 -3.766 -25.022 1.00 83.25 84 ALA A C 1
ATOM 669 O O . ALA A 1 84 ? 3.910 -4.695 -24.820 1.00 83.25 84 ALA A O 1
ATOM 670 N N . CYS A 1 85 ? 2.973 -2.768 -24.143 1.00 85.50 85 CYS A N 1
ATOM 671 C CA . CYS A 1 85 ? 3.675 -2.699 -22.860 1.00 85.50 85 CYS A CA 1
ATOM 672 C C . CYS A 1 85 ? 3.318 -3.874 -21.941 1.00 85.50 85 CYS A C 1
ATOM 674 O O . CYS A 1 85 ? 4.215 -4.523 -21.401 1.00 85.50 85 CYS A O 1
ATOM 676 N N . ASN A 1 86 ? 2.025 -4.179 -21.797 1.00 82.94 86 ASN A N 1
ATOM 677 C CA . ASN A 1 86 ? 1.551 -5.295 -20.978 1.00 82.94 86 ASN A CA 1
ATOM 678 C C . ASN A 1 86 ? 2.108 -6.630 -21.480 1.00 82.94 86 ASN A C 1
ATOM 680 O O . ASN A 1 86 ? 2.602 -7.427 -20.685 1.00 82.94 86 ASN A O 1
ATOM 684 N N . ASN A 1 87 ? 2.111 -6.844 -22.799 1.00 83.31 87 ASN A N 1
ATOM 685 C CA . ASN A 1 87 ? 2.694 -8.036 -23.409 1.00 83.31 87 ASN A CA 1
ATOM 686 C C . ASN A 1 87 ? 4.202 -8.136 -23.130 1.00 83.31 87 ASN A C 1
ATOM 688 O O . ASN A 1 87 ? 4.6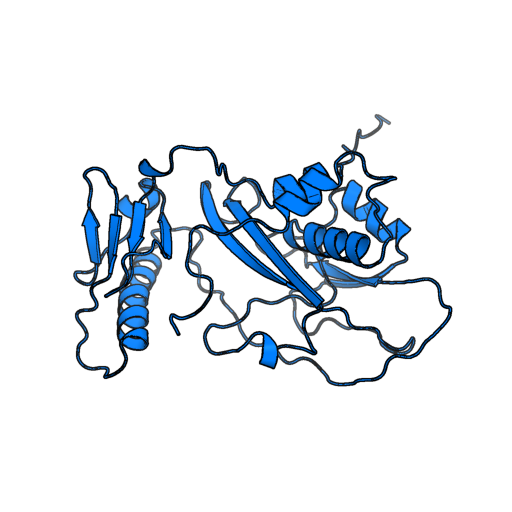91 -9.217 -22.808 1.00 83.31 87 ASN A O 1
ATOM 692 N N . ALA A 1 88 ? 4.947 -7.031 -23.228 1.00 87.81 88 ALA A N 1
ATOM 693 C CA . ALA A 1 88 ? 6.381 -7.010 -22.940 1.00 87.81 88 ALA A CA 1
ATOM 694 C C . ALA A 1 88 ? 6.690 -7.361 -21.474 1.00 87.81 88 ALA A C 1
ATOM 696 O O . ALA A 1 88 ? 7.540 -8.215 -21.219 1.00 87.81 88 ALA A O 1
ATOM 697 N N . PHE A 1 89 ? 5.964 -6.776 -20.513 1.00 87.62 89 PHE A N 1
ATOM 698 C CA . PHE A 1 89 ? 6.090 -7.148 -19.099 1.00 87.62 89 PHE A CA 1
ATOM 699 C C . PHE A 1 89 ? 5.708 -8.610 -18.857 1.00 87.62 89 PHE A C 1
ATOM 701 O O . PHE A 1 89 ? 6.451 -9.328 -18.189 1.00 87.62 89 PHE A O 1
ATOM 708 N N . ALA A 1 90 ? 4.595 -9.074 -19.434 1.00 82.56 90 ALA A N 1
ATOM 709 C CA . ALA A 1 90 ? 4.135 -10.449 -19.278 1.00 82.56 90 ALA A CA 1
ATOM 710 C C . ALA A 1 90 ? 5.185 -11.467 -19.745 1.00 82.56 90 ALA A C 1
ATOM 712 O O . ALA A 1 90 ? 5.379 -12.471 -19.071 1.00 82.56 90 ALA A O 1
ATOM 713 N N . LYS A 1 91 ? 5.916 -11.206 -20.841 1.00 87.62 91 LYS A N 1
ATOM 714 C CA . LYS A 1 91 ? 7.005 -12.093 -21.298 1.00 87.62 91 LYS A CA 1
ATOM 715 C C . LYS A 1 91 ? 8.091 -12.270 -20.231 1.00 87.62 91 LYS A C 1
ATOM 717 O O . LYS A 1 91 ? 8.437 -13.404 -19.919 1.00 87.62 91 LYS A O 1
ATOM 722 N N . VAL A 1 92 ? 8.598 -11.170 -19.665 1.00 89.00 92 VAL A N 1
ATOM 723 C CA . VAL A 1 92 ? 9.663 -11.210 -18.643 1.00 89.00 92 VAL A CA 1
ATOM 724 C C . VAL A 1 92 ? 9.165 -11.881 -17.362 1.00 89.00 92 VAL A C 1
ATOM 726 O O . VAL A 1 92 ? 9.861 -12.719 -16.795 1.00 89.00 92 VAL A O 1
ATOM 729 N N . ILE A 1 93 ? 7.950 -11.551 -16.915 1.00 84.56 93 ILE A N 1
ATOM 730 C CA . ILE A 1 93 ? 7.374 -12.124 -15.691 1.00 84.56 93 ILE A CA 1
ATOM 731 C C . ILE A 1 93 ? 7.080 -13.616 -15.854 1.00 84.56 93 ILE A C 1
ATOM 733 O O . ILE A 1 93 ? 7.444 -14.396 -14.978 1.00 84.56 93 ILE A O 1
ATOM 737 N N . ASN A 1 94 ? 6.481 -14.032 -16.972 1.00 83.44 94 ASN A N 1
ATOM 738 C CA . ASN A 1 94 ? 6.202 -15.443 -17.236 1.00 83.44 94 ASN A CA 1
ATOM 739 C C . ASN A 1 94 ? 7.495 -16.252 -17.320 1.00 83.44 94 ASN A C 1
ATOM 741 O O . ASN A 1 94 ? 7.574 -17.314 -16.715 1.00 83.44 94 ASN A O 1
ATOM 745 N N . GLN A 1 95 ? 8.534 -15.722 -17.971 1.00 87.19 95 GLN A N 1
ATOM 746 C CA . GLN A 1 95 ? 9.836 -16.381 -17.989 1.00 87.19 95 GLN A CA 1
ATOM 747 C C . GLN A 1 95 ? 10.438 -16.492 -16.579 1.00 87.19 95 GLN A C 1
ATOM 749 O O . GLN A 1 95 ? 10.968 -17.539 -16.221 1.00 87.19 95 GLN A O 1
ATOM 754 N N . ALA A 1 96 ? 10.304 -15.457 -15.743 1.00 86.56 96 ALA A N 1
ATOM 755 C CA . ALA A 1 96 ? 10.769 -15.511 -14.358 1.00 86.56 96 ALA A CA 1
ATOM 756 C C . ALA A 1 96 ? 9.999 -16.527 -13.495 1.00 86.56 96 ALA A C 1
ATOM 758 O O . ALA A 1 96 ? 10.584 -17.105 -12.579 1.00 86.56 96 ALA A O 1
ATOM 759 N N . ILE A 1 97 ? 8.710 -16.743 -13.782 1.00 79.81 97 ILE A N 1
ATOM 760 C CA . ILE A 1 97 ? 7.881 -17.784 -13.155 1.00 79.81 97 ILE A CA 1
ATOM 761 C C . ILE A 1 97 ? 8.310 -19.173 -13.639 1.00 79.81 97 ILE A C 1
ATOM 763 O O . ILE A 1 97 ? 8.492 -20.071 -12.821 1.00 79.81 97 ILE A O 1
ATOM 767 N N . ASP A 1 98 ? 8.483 -19.353 -14.948 1.00 84.56 98 ASP A N 1
ATOM 768 C CA . ASP A 1 98 ? 8.848 -20.637 -15.556 1.00 84.56 98 ASP A CA 1
ATOM 769 C C . ASP A 1 98 ? 10.237 -21.114 -15.103 1.00 84.56 98 ASP A C 1
ATOM 771 O O . ASP A 1 98 ? 10.454 -22.311 -14.911 1.00 84.56 98 ASP A O 1
ATOM 775 N N . GLU A 1 99 ? 11.164 -20.178 -14.894 1.00 87.06 99 GLU A N 1
ATOM 776 C CA . GLU A 1 99 ? 12.513 -20.434 -14.378 1.00 87.06 99 GLU A CA 1
ATOM 777 C C . GLU A 1 99 ? 12.590 -20.450 -12.836 1.00 87.06 99 GLU A C 1
ATOM 779 O O . GLU A 1 99 ? 13.673 -20.659 -12.289 1.00 87.06 99 GLU A O 1
ATOM 784 N N . ASP A 1 100 ? 11.467 -20.241 -12.133 1.00 83.31 100 ASP A N 1
ATOM 785 C CA . ASP A 1 100 ? 11.370 -20.175 -10.663 1.00 83.31 100 ASP A CA 1
ATOM 786 C C . ASP A 1 100 ? 12.400 -19.215 -10.026 1.00 83.31 100 ASP A C 1
ATOM 788 O O . ASP A 1 100 ? 13.044 -19.499 -9.014 1.00 83.31 100 ASP A O 1
ATOM 792 N N . ILE A 1 101 ? 12.593 -18.044 -10.646 1.00 81.88 101 ILE A N 1
ATOM 793 C CA . ILE A 1 101 ? 13.632 -17.076 -10.248 1.00 81.88 101 ILE A CA 1
ATOM 794 C C . ILE A 1 101 ? 13.318 -16.447 -8.885 1.00 81.88 101 ILE A C 1
ATOM 796 O O . ILE A 1 101 ? 14.224 -16.111 -8.113 1.00 81.88 101 ILE A O 1
ATOM 800 N N . PHE A 1 102 ? 12.030 -16.270 -8.579 1.00 79.56 102 PHE A N 1
ATOM 801 C CA . PHE A 1 102 ? 11.569 -15.648 -7.343 1.00 79.56 102 PHE A CA 1
ATOM 802 C C . PHE A 1 102 ? 10.546 -16.537 -6.643 1.00 79.56 102 PHE A C 1
ATOM 804 O O . PHE A 1 102 ? 9.434 -16.720 -7.134 1.00 79.56 102 PHE A O 1
ATOM 811 N N . SER A 1 103 ? 10.864 -16.947 -5.413 1.00 68.00 103 SER A N 1
ATOM 812 C CA . SER A 1 103 ? 10.002 -17.777 -4.557 1.00 68.00 103 SER A CA 1
ATOM 813 C C . SER A 1 103 ? 8.659 -17.132 -4.165 1.00 68.00 103 SER A C 1
ATOM 815 O O . SER A 1 103 ? 7.900 -17.690 -3.384 1.00 68.00 103 SER A O 1
ATOM 817 N N . THR A 1 104 ? 8.399 -15.901 -4.606 1.00 61.59 104 THR A N 1
ATOM 818 C CA . THR A 1 104 ? 7.183 -15.131 -4.313 1.00 61.59 104 THR A CA 1
ATOM 819 C C . THR A 1 104 ? 6.254 -15.016 -5.517 1.00 61.59 104 THR A C 1
ATOM 821 O O . THR A 1 104 ? 5.100 -14.637 -5.351 1.00 61.59 104 THR A O 1
ATOM 824 N N . LEU A 1 105 ? 6.738 -15.309 -6.729 1.00 57.53 105 LEU A N 1
ATOM 825 C CA . LEU A 1 105 ? 5.930 -15.312 -7.949 1.00 57.53 105 LEU A CA 1
ATOM 826 C C . LEU A 1 105 ? 5.330 -16.711 -8.116 1.00 57.53 105 LEU A C 1
ATOM 828 O O . LEU A 1 105 ? 5.856 -17.539 -8.854 1.00 57.53 105 LEU A O 1
ATOM 832 N N . HIS A 1 106 ? 4.311 -17.044 -7.327 1.00 49.62 106 HIS A N 1
ATOM 833 C CA . HIS A 1 106 ? 3.656 -18.358 -7.351 1.00 49.62 106 HIS A CA 1
ATOM 834 C C . HIS A 1 106 ? 2.177 -18.192 -7.719 1.00 49.62 106 HIS A C 1
ATOM 836 O O . HIS A 1 106 ? 1.569 -17.176 -7.404 1.00 49.62 106 HIS A O 1
ATOM 842 N N . LYS A 1 107 ? 1.641 -19.197 -8.424 1.00 43.25 107 LYS A N 1
ATOM 843 C CA . LYS A 1 107 ? 0.438 -19.250 -9.285 1.00 43.25 107 LYS A CA 1
ATOM 844 C C . LYS A 1 107 ? -0.939 -18.896 -8.675 1.00 43.25 107 LYS A C 1
ATOM 846 O O . LYS A 1 107 ? -1.945 -19.392 -9.170 1.00 43.25 107 LYS A O 1
ATOM 851 N N . GLU A 1 108 ? -1.036 -18.044 -7.662 1.00 42.44 108 GLU A N 1
ATOM 852 C CA . GLU A 1 108 ? -2.321 -17.656 -7.066 1.00 42.44 108 GLU A CA 1
ATOM 853 C C . GLU A 1 108 ? -2.477 -16.133 -7.003 1.00 42.44 108 GLU A C 1
ATOM 855 O O . GLU A 1 108 ? -2.142 -15.468 -6.024 1.00 42.44 108 GLU A O 1
ATOM 860 N N . HIS A 1 109 ? -3.033 -15.580 -8.077 1.00 44.53 109 HIS A N 1
ATOM 861 C CA . HIS A 1 109 ? -3.690 -14.278 -8.071 1.00 44.53 109 HIS A CA 1
ATOM 862 C C . HIS A 1 109 ? -5.134 -14.517 -8.518 1.00 44.53 109 HIS A C 1
ATOM 864 O O . HIS A 1 109 ? -5.426 -14.424 -9.707 1.00 44.53 109 HIS A O 1
ATOM 870 N N . SER A 1 110 ? -6.006 -14.920 -7.588 1.00 33.62 110 SER A N 1
ATOM 871 C CA . SER A 1 110 ? -7.442 -15.070 -7.869 1.00 33.62 110 SER A CA 1
ATOM 872 C C . SER A 1 110 ? -8.179 -13.814 -7.406 1.00 33.62 110 SER A C 1
ATOM 874 O O . SER A 1 110 ? -7.958 -13.382 -6.283 1.00 33.62 110 SER A O 1
ATOM 876 N N . GLU A 1 111 ? -8.797 -13.039 -8.301 1.00 37.75 111 GLU A N 1
ATOM 877 C CA . GLU A 1 111 ? -10.165 -13.126 -8.874 1.00 37.75 111 GLU A CA 1
AT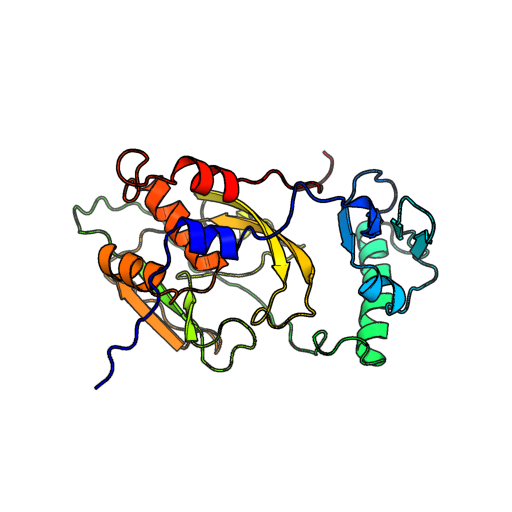OM 878 C C . GLU A 1 111 ? -11.121 -12.114 -8.147 1.00 37.75 111 GLU A C 1
ATOM 880 O O . GLU A 1 111 ? -10.598 -11.277 -7.413 1.00 37.75 111 GLU A O 1
ATOM 885 N N . PRO A 1 112 ? -12.441 -11.984 -8.441 1.00 28.92 112 PRO A N 1
ATOM 886 C CA . PRO A 1 112 ? -13.083 -10.708 -8.795 1.00 28.92 112 PRO A CA 1
ATOM 887 C C . PRO A 1 112 ? -14.005 -10.151 -7.682 1.00 28.92 112 PRO A C 1
ATOM 889 O O . PRO A 1 112 ? -14.427 -10.883 -6.788 1.00 28.92 112 PRO A O 1
ATOM 892 N N . TYR A 1 113 ? -14.405 -8.874 -7.767 1.00 33.47 113 TYR A N 1
ATOM 893 C CA . TYR A 1 113 ? -15.242 -8.225 -6.742 1.00 33.47 113 TYR A CA 1
ATOM 894 C C . TYR A 1 113 ? -16.650 -7.876 -7.241 1.00 33.47 113 TYR A C 1
ATOM 896 O O . TYR A 1 113 ? -16.833 -7.323 -8.322 1.00 33.47 113 TYR A O 1
ATOM 904 N N . ALA A 1 114 ? -17.651 -8.137 -6.400 1.00 27.83 114 ALA A N 1
ATOM 905 C CA . ALA A 1 114 ? -18.984 -7.550 -6.488 1.00 27.83 114 ALA A CA 1
ATOM 906 C C . ALA A 1 114 ? -19.365 -7.014 -5.102 1.00 27.83 114 ALA A C 1
ATOM 908 O O . ALA A 1 114 ? -19.170 -7.709 -4.103 1.00 27.83 114 ALA A O 1
ATOM 909 N N . ILE A 1 115 ? -19.908 -5.795 -5.035 1.00 33.06 115 ILE A N 1
ATOM 910 C CA . ILE A 1 115 ? -20.312 -5.147 -3.778 1.00 33.06 115 ILE A CA 1
ATOM 911 C C . ILE A 1 115 ? -21.803 -4.778 -3.851 1.00 33.06 115 ILE A C 1
ATOM 913 O O . ILE A 1 115 ? -22.221 -4.178 -4.843 1.00 33.06 115 ILE A O 1
ATOM 917 N N . PRO A 1 116 ? -22.627 -5.138 -2.845 1.00 34.12 116 PRO A N 1
ATOM 918 C CA . PRO A 1 116 ? -24.056 -4.825 -2.837 1.00 34.12 116 PRO A CA 1
ATOM 919 C C . PRO A 1 116 ? -24.359 -3.322 -2.715 1.00 34.12 116 PRO A C 1
ATOM 921 O O . PRO A 1 116 ? -23.668 -2.587 -2.011 1.00 34.12 116 PRO A O 1
ATOM 924 N N . GLU A 1 117 ? -25.452 -2.891 -3.351 1.00 28.34 117 GLU A N 1
ATOM 925 C CA . GLU A 1 117 ? -26.067 -1.564 -3.204 1.00 28.34 117 GLU A CA 1
ATOM 926 C C . GLU A 1 117 ? -26.787 -1.390 -1.851 1.00 28.34 117 GLU A C 1
ATOM 928 O O . GLU A 1 117 ? -27.463 -2.312 -1.400 1.00 28.34 117 GLU A O 1
ATOM 933 N N . GLN A 1 118 ? -26.746 -0.181 -1.264 1.00 32.66 118 GLN A N 1
ATOM 934 C CA . GLN A 1 118 ? -27.904 0.736 -1.142 1.00 32.66 118 GLN A CA 1
ATOM 935 C C . GLN A 1 118 ? -27.519 2.052 -0.418 1.00 32.66 118 GLN A C 1
ATOM 937 O O . GLN A 1 118 ? -26.738 2.061 0.528 1.00 32.66 118 GLN A O 1
ATOM 942 N N . ARG A 1 119 ? -28.096 3.186 -0.858 1.00 35.38 119 ARG A N 1
ATOM 943 C CA . ARG A 1 119 ? -28.049 4.507 -0.191 1.00 35.38 119 ARG A CA 1
ATOM 944 C C . ARG A 1 119 ? -29.181 4.670 0.827 1.00 35.38 119 ARG A C 1
ATOM 946 O O . ARG A 1 119 ? -30.337 4.448 0.467 1.00 35.38 119 ARG A O 1
ATOM 953 N N . SER A 1 120 ? -28.869 5.257 1.984 1.00 30.23 120 SER A N 1
ATOM 954 C CA . SER A 1 120 ? -29.506 6.464 2.564 1.00 30.23 120 SER A CA 1
ATOM 955 C C . SER A 1 120 ? -28.861 6.778 3.924 1.00 30.23 120 SER A C 1
ATOM 957 O O . SER A 1 120 ? -28.680 5.847 4.699 1.00 30.23 120 SER A O 1
ATOM 959 N N . PRO A 1 121 ? -28.534 8.042 4.252 1.00 38.56 121 PRO A N 1
ATOM 960 C CA . PRO A 1 121 ? -28.052 8.384 5.586 1.00 38.56 121 PRO A CA 1
ATOM 961 C C . PRO A 1 121 ? -29.228 8.354 6.568 1.00 38.56 121 PRO A C 1
ATOM 963 O O . PRO A 1 121 ? -30.208 9.086 6.397 1.00 38.56 121 PRO A O 1
ATOM 966 N N . SER A 1 122 ? -29.141 7.515 7.596 1.00 38.25 122 SER A N 1
ATOM 967 C CA . SER A 1 122 ? -30.028 7.591 8.751 1.00 38.25 122 SER A CA 1
ATOM 968 C C . SER A 1 122 ? -29.283 8.283 9.876 1.00 38.25 122 SER A C 1
ATOM 970 O O . SER A 1 122 ? -28.374 7.720 10.458 1.00 38.25 122 SER A O 1
ATOM 972 N N . THR A 1 123 ? -29.695 9.494 10.238 1.00 43.50 123 THR A N 1
ATOM 973 C CA . THR A 1 123 ? -29.256 10.122 11.486 1.00 43.50 123 THR A CA 1
ATOM 974 C C . THR A 1 123 ? -29.800 9.318 12.667 1.00 43.50 123 THR A C 1
ATOM 976 O O . THR A 1 123 ? -30.889 9.611 13.167 1.00 43.50 123 THR A O 1
ATOM 979 N N . SER A 1 124 ? -29.080 8.285 13.097 1.00 45.78 124 SER A N 1
ATOM 980 C CA . SER A 1 124 ? -29.312 7.650 14.387 1.00 45.78 124 SER A CA 1
ATOM 981 C C . SER A 1 124 ? -28.318 8.230 15.389 1.00 45.78 124 SER A C 1
ATOM 983 O O . SER A 1 124 ? -27.122 8.327 15.138 1.00 45.78 124 SER A O 1
ATOM 985 N N . SER A 1 125 ? -28.822 8.668 16.538 1.00 51.19 125 SER A N 1
ATOM 986 C CA . SER A 1 125 ? -28.028 9.148 17.673 1.00 51.19 125 SER A CA 1
ATOM 987 C C . SER A 1 125 ? -27.348 7.991 18.427 1.00 51.19 125 SER A C 1
ATOM 989 O O . SER A 1 125 ? -27.274 8.020 19.656 1.00 51.19 125 SER A O 1
ATOM 991 N N . GLY A 1 126 ? -26.978 6.926 17.712 1.00 63.16 126 GLY A N 1
ATOM 992 C CA . GLY A 1 126 ? -26.354 5.729 18.256 1.00 63.16 126 GLY A CA 1
ATOM 993 C C . GLY A 1 126 ? -24.861 5.931 18.489 1.00 63.16 126 GLY A C 1
ATOM 994 O O . GLY A 1 126 ? -24.210 6.736 17.826 1.00 63.16 126 GLY A O 1
ATOM 995 N N . GLU A 1 127 ? -24.314 5.199 19.455 1.00 81.50 127 GLU A N 1
ATOM 996 C CA . GLU A 1 127 ? -22.870 5.101 19.658 1.00 81.50 127 GLU A CA 1
ATOM 997 C C . GLU A 1 127 ? -22.215 4.459 18.424 1.00 81.50 127 GLU A C 1
ATOM 999 O O . GLU A 1 127 ? -22.681 3.425 17.939 1.00 81.50 127 GLU A O 1
ATOM 1004 N N . MET A 1 128 ? -21.150 5.078 17.902 1.00 88.56 128 MET A N 1
ATOM 1005 C CA . MET A 1 128 ? -20.462 4.614 16.697 1.00 88.56 128 MET A CA 1
ATOM 1006 C C . MET A 1 128 ? -19.880 3.212 16.905 1.00 88.56 128 MET A C 1
ATOM 1008 O O . MET A 1 128 ? -19.090 2.980 17.823 1.00 88.56 128 MET A O 1
ATOM 1012 N N . LYS A 1 129 ? -20.234 2.293 16.002 1.00 92.19 129 LYS A N 1
ATOM 1013 C CA . LYS A 1 129 ? -19.656 0.950 15.922 1.00 92.19 129 LYS A CA 1
ATOM 1014 C C . LYS A 1 129 ? -19.127 0.673 14.525 1.00 92.19 129 LYS A C 1
ATOM 1016 O O . LYS A 1 129 ? -19.660 1.174 13.540 1.00 92.19 129 LYS A O 1
ATOM 1021 N N . ILE A 1 130 ? -18.081 -0.139 14.454 1.00 94.12 130 ILE A N 1
ATOM 1022 C CA . ILE A 1 130 ? -17.333 -0.435 13.236 1.00 94.12 130 ILE A CA 1
ATOM 1023 C C . ILE A 1 130 ? -17.311 -1.949 13.035 1.00 94.12 130 ILE A C 1
ATOM 1025 O O . ILE A 1 130 ? -16.996 -2.710 13.953 1.00 94.12 130 ILE A O 1
ATOM 1029 N N . TRP A 1 131 ? -17.638 -2.390 11.820 1.00 94.75 131 TRP A N 1
ATOM 1030 C CA . TRP A 1 131 ? -17.455 -3.777 11.410 1.00 94.75 131 TRP A CA 1
ATOM 1031 C C . TRP A 1 131 ? -15.984 -4.037 11.068 1.00 94.75 131 TRP A C 1
ATOM 1033 O O . TRP A 1 131 ? -15.441 -3.465 10.127 1.00 94.75 131 TRP A O 1
ATOM 1043 N N . VAL A 1 132 ? -15.341 -4.936 11.800 1.00 95.12 132 VAL A N 1
ATOM 1044 C CA . VAL A 1 132 ? -13.936 -5.315 11.620 1.00 95.12 132 VAL A CA 1
ATOM 1045 C C . VAL A 1 132 ? -13.860 -6.748 11.114 1.00 95.12 132 VAL A C 1
ATOM 1047 O O . VAL A 1 132 ? -14.477 -7.647 11.688 1.00 95.12 132 VAL A O 1
ATOM 1050 N N . ALA A 1 133 ? -13.098 -6.976 10.047 1.00 94.00 133 ALA A N 1
ATOM 1051 C CA . ALA A 1 133 ? -12.864 -8.314 9.520 1.00 94.00 133 ALA A CA 1
ATOM 1052 C C . ALA A 1 133 ? -11.674 -8.975 10.227 1.00 94.00 133 ALA A C 1
ATOM 1054 O O . ALA A 1 133 ? -10.708 -8.313 10.614 1.00 94.00 133 ALA A O 1
ATOM 1055 N N . LYS A 1 134 ? -11.705 -10.300 10.358 1.00 93.75 134 LYS A N 1
ATOM 1056 C CA . LYS A 1 134 ? -10.562 -11.106 10.793 1.00 93.75 134 LYS A CA 1
ATOM 1057 C C . LYS A 1 134 ? -10.036 -11.917 9.627 1.00 93.75 134 LYS A C 1
ATOM 1059 O O . LYS A 1 134 ? -10.756 -12.725 9.051 1.00 93.75 134 LYS A O 1
ATOM 1064 N N . ARG A 1 135 ? -8.768 -11.699 9.293 1.00 92.38 135 ARG A N 1
ATOM 1065 C CA . ARG A 1 135 ? -8.073 -12.412 8.222 1.00 92.38 135 ARG A CA 1
ATOM 1066 C C . ARG A 1 135 ? -7.844 -13.861 8.614 1.00 92.38 135 ARG A C 1
ATOM 1068 O O . ARG A 1 135 ? -7.343 -14.127 9.709 1.00 92.38 135 ARG A O 1
ATOM 1075 N N . SER A 1 136 ? -8.117 -14.770 7.689 1.00 88.88 136 SER A N 1
ATOM 1076 C CA . SER A 1 136 ? -7.900 -16.200 7.872 1.00 88.88 136 SER A CA 1
ATOM 1077 C C . SER A 1 136 ? -6.441 -16.547 8.179 1.00 88.88 136 SER A C 1
ATOM 1079 O O . SER A 1 136 ? -5.496 -15.936 7.674 1.00 88.88 136 SER A O 1
ATOM 1081 N N . ALA A 1 137 ? -6.248 -17.591 8.987 1.00 88.31 137 ALA A N 1
ATOM 1082 C CA . ALA A 1 137 ? -4.930 -18.053 9.424 1.00 88.31 137 ALA A CA 1
ATOM 1083 C C . ALA A 1 137 ? -4.026 -18.573 8.289 1.00 88.31 137 ALA A C 1
ATOM 1085 O O . ALA A 1 137 ? -2.810 -18.616 8.456 1.00 88.31 137 ALA A O 1
ATOM 1086 N N . HIS A 1 138 ? -4.608 -18.992 7.161 1.00 83.06 138 HIS A N 1
ATOM 1087 C CA . HIS A 1 138 ? -3.876 -19.562 6.026 1.00 83.06 138 HIS A CA 1
ATOM 1088 C C . HIS A 1 138 ? -3.403 -18.514 5.013 1.00 83.06 138 HIS A C 1
ATOM 1090 O O . HIS A 1 138 ? -2.684 -18.867 4.081 1.00 83.06 138 HIS A O 1
ATOM 1096 N N . LEU A 1 139 ? -3.790 -17.242 5.168 1.00 78.88 139 LEU A N 1
ATOM 1097 C CA . LEU A 1 139 ? -3.334 -16.200 4.257 1.00 78.88 139 LEU A CA 1
ATOM 1098 C C . LEU A 1 139 ? -1.820 -16.027 4.351 1.00 78.88 139 LEU A C 1
ATOM 1100 O O . LEU A 1 139 ? -1.247 -15.914 5.435 1.00 78.88 139 LEU A O 1
ATOM 1104 N N . PHE A 1 140 ? -1.184 -15.942 3.185 1.00 75.25 140 PHE A N 1
ATOM 1105 C CA . PHE A 1 140 ? 0.263 -15.803 3.076 1.00 75.25 140 PHE A CA 1
ATOM 1106 C C . PHE A 1 140 ? 0.789 -14.519 3.739 1.00 75.25 140 PHE A C 1
ATOM 1108 O O . PHE A 1 140 ? 1.858 -14.517 4.349 1.00 75.25 140 PHE A O 1
ATOM 1115 N N . THR A 1 141 ? 0.022 -13.426 3.663 1.00 76.00 141 THR A N 1
ATOM 1116 C CA . THR A 1 141 ? 0.367 -12.145 4.291 1.00 76.00 141 THR A CA 1
ATOM 1117 C C . THR A 1 141 ? -0.595 -11.799 5.424 1.00 76.00 141 THR A C 1
ATOM 1119 O O . THR A 1 141 ? -1.821 -11.853 5.276 1.00 76.00 141 THR A O 1
ATOM 1122 N N . TYR A 1 142 ? -0.023 -11.391 6.561 1.00 81.19 142 TYR A N 1
ATOM 1123 C CA . TYR A 1 142 ? -0.753 -10.950 7.755 1.00 81.19 142 TYR A CA 1
ATOM 1124 C C . TYR A 1 142 ? -1.858 -11.930 8.224 1.00 81.19 142 TYR A C 1
ATOM 1126 O O . TYR A 1 142 ? -3.000 -11.498 8.416 1.00 81.19 142 TYR A O 1
ATOM 1134 N N . PRO A 1 143 ? -1.562 -13.235 8.408 1.00 86.44 143 PRO A N 1
ATOM 1135 C CA . PRO A 1 143 ? -2.548 -14.194 8.905 1.00 86.44 143 PRO A CA 1
ATOM 1136 C C . PRO A 1 143 ? -3.001 -13.829 10.322 1.00 86.44 143 PRO A C 1
ATOM 1138 O O . PRO A 1 143 ? -2.203 -13.353 11.135 1.00 86.44 143 PRO A O 1
ATOM 1141 N N . ASN A 1 144 ? -4.275 -14.075 10.633 1.00 90.56 144 ASN A N 1
ATOM 1142 C CA . ASN A 1 144 ? -4.900 -13.765 11.926 1.00 90.56 144 ASN A CA 1
ATOM 1143 C C . ASN A 1 144 ? -4.888 -12.274 12.310 1.00 90.56 144 ASN A C 1
ATOM 1145 O O . ASN A 1 144 ? -5.124 -11.946 13.474 1.00 90.56 144 ASN A O 1
ATOM 1149 N N . LYS A 1 145 ? -4.597 -11.349 11.393 1.00 92.56 145 LYS A N 1
ATOM 1150 C CA . LYS A 1 145 ? -4.696 -9.909 11.669 1.00 92.56 145 LYS A CA 1
ATOM 1151 C C . LYS A 1 145 ? -6.114 -9.397 11.415 1.00 92.56 145 LYS A C 1
ATOM 1153 O O . LYS A 1 145 ? -6.867 -9.998 10.654 1.00 92.56 145 LYS A O 1
ATOM 1158 N N . PHE A 1 146 ? -6.479 -8.302 12.066 1.00 95.94 146 PHE A N 1
ATOM 1159 C CA . PHE A 1 146 ? -7.715 -7.583 11.774 1.00 95.94 146 PHE A CA 1
ATOM 1160 C C . PHE A 1 146 ? -7.556 -6.720 10.515 1.00 95.94 146 PHE A C 1
ATOM 1162 O O . PHE A 1 146 ? -6.454 -6.255 10.209 1.00 95.94 146 PHE A O 1
ATOM 1169 N N . ASP A 1 147 ? -8.641 -6.546 9.773 1.00 93.25 147 ASP A N 1
ATOM 1170 C CA . ASP A 1 147 ? -8.705 -5.813 8.506 1.00 93.25 147 ASP A CA 1
ATOM 1171 C C . ASP A 1 147 ? -9.938 -4.889 8.489 1.00 93.25 147 ASP A C 1
ATOM 1173 O O . ASP A 1 147 ? -10.791 -4.952 9.383 1.00 93.25 147 ASP A O 1
ATOM 1177 N N . THR A 1 148 ? -10.037 -4.023 7.481 1.00 90.19 148 THR A N 1
ATOM 1178 C CA . THR A 1 148 ? -11.255 -3.233 7.242 1.00 90.19 148 THR A CA 1
ATOM 1179 C C . THR A 1 148 ? -12.413 -4.145 6.829 1.00 90.19 148 THR A C 1
ATOM 1181 O O . THR A 1 148 ? -12.197 -5.291 6.436 1.00 90.19 148 THR A O 1
ATOM 1184 N N . THR A 1 149 ? -13.661 -3.664 6.921 1.00 85.19 149 THR A N 1
ATOM 1185 C CA . THR A 1 149 ? -14.851 -4.479 6.603 1.00 85.19 149 THR A CA 1
ATOM 1186 C C . THR A 1 149 ? -14.793 -5.074 5.195 1.00 85.19 149 THR A C 1
ATOM 1188 O O . THR A 1 149 ? -15.130 -6.234 4.989 1.00 85.19 149 THR A O 1
ATOM 1191 N N . VAL A 1 150 ? -14.361 -4.277 4.222 1.00 81.25 150 VAL A N 1
ATOM 1192 C CA . VAL A 1 150 ? -14.112 -4.701 2.844 1.00 81.25 150 VAL A CA 1
ATOM 1193 C C . VAL A 1 150 ? -12.809 -4.043 2.398 1.00 81.25 150 VAL A C 1
ATOM 1195 O O . VAL A 1 150 ? -12.561 -2.877 2.717 1.00 81.25 150 VAL A O 1
ATOM 1198 N N . ALA A 1 151 ? -11.966 -4.794 1.694 1.00 70.62 151 ALA A N 1
ATOM 1199 C CA . ALA A 1 151 ? -10.751 -4.305 1.055 1.00 70.62 151 ALA A CA 1
ATOM 1200 C C . ALA A 1 151 ? -10.437 -5.167 -0.170 1.00 70.62 151 ALA A C 1
ATOM 1202 O O . ALA A 1 151 ? -10.671 -6.372 -0.155 1.00 70.62 151 ALA A O 1
ATOM 1203 N N . GLY A 1 152 ? -9.871 -4.553 -1.205 1.00 63.72 152 GLY A N 1
ATOM 1204 C CA . GLY A 1 152 ? -9.475 -5.233 -2.433 1.00 63.72 152 GLY A CA 1
ATOM 1205 C C . GLY A 1 152 ? -8.551 -4.355 -3.268 1.00 63.72 152 GLY A C 1
ATOM 1206 O O . GLY A 1 152 ? -8.520 -3.134 -3.100 1.00 63.72 152 GLY A O 1
ATOM 1207 N N . GLY A 1 153 ? -7.755 -4.976 -4.136 1.00 57.25 153 GLY A N 1
ATOM 1208 C CA . GLY A 1 153 ? -6.978 -4.244 -5.136 1.00 57.25 153 GLY A CA 1
ATOM 1209 C C . GLY A 1 153 ? -7.885 -3.763 -6.266 1.00 57.25 153 GLY A C 1
ATOM 1210 O O . GLY A 1 153 ? -8.727 -4.525 -6.732 1.00 57.25 153 GLY A O 1
ATOM 1211 N N . VAL A 1 154 ? -7.702 -2.524 -6.726 1.00 55.22 154 VAL A N 1
ATOM 1212 C CA . VAL A 1 154 ? -8.394 -2.021 -7.922 1.00 55.22 154 VAL A CA 1
ATOM 1213 C C . VAL A 1 154 ? -7.697 -2.588 -9.158 1.00 55.22 154 VAL A C 1
ATOM 1215 O O . VAL A 1 154 ? -6.480 -2.438 -9.305 1.00 55.22 154 VAL A O 1
ATOM 1218 N N . ARG A 1 155 ? -8.444 -3.271 -10.032 1.00 53.34 155 ARG A N 1
ATOM 1219 C CA . ARG A 1 155 ? -7.901 -3.825 -11.280 1.00 53.34 155 ARG A CA 1
ATOM 1220 C C . ARG A 1 155 ? -7.647 -2.702 -12.290 1.00 53.34 155 ARG A C 1
ATOM 1222 O O . ARG A 1 155 ? -8.314 -1.676 -12.273 1.00 53.34 155 ARG A O 1
ATOM 1229 N N . ALA A 1 156 ? -6.671 -2.886 -13.180 1.00 49.22 156 ALA A N 1
ATOM 1230 C CA . ALA A 1 156 ? -6.257 -1.846 -14.129 1.00 49.22 156 ALA A CA 1
ATOM 1231 C C . ALA A 1 156 ? -7.348 -1.451 -15.149 1.00 49.22 156 ALA A C 1
ATOM 1233 O O . ALA A 1 156 ? -7.271 -0.376 -15.739 1.00 49.22 156 ALA A O 1
ATOM 1234 N N . ASP A 1 157 ? -8.339 -2.317 -15.366 1.00 50.88 157 ASP A N 1
ATOM 1235 C CA . ASP A 1 157 ? -9.512 -2.106 -16.218 1.00 50.88 157 ASP A CA 1
ATOM 1236 C C . ASP A 1 157 ? -10.725 -1.524 -15.470 1.00 50.88 157 ASP A C 1
ATOM 1238 O O . ASP A 1 157 ? -11.747 -1.272 -16.102 1.00 50.88 157 ASP A O 1
ATOM 1242 N N . GLU A 1 158 ? -10.621 -1.282 -14.160 1.00 49.22 158 GLU A N 1
ATOM 1243 C CA . GLU A 1 158 ? -11.707 -0.772 -13.319 1.00 49.22 158 GLU A CA 1
ATOM 1244 C C . GLU A 1 158 ? -11.377 0.637 -12.812 1.00 49.22 158 GLU A C 1
ATOM 1246 O O . GLU A 1 158 ? -10.270 0.923 -12.346 1.00 49.22 158 GLU A O 1
ATOM 1251 N N . SER A 1 159 ? -12.346 1.553 -12.874 1.00 53.53 159 SER A N 1
ATOM 1252 C CA . SER A 1 159 ? -12.193 2.840 -12.193 1.00 53.53 159 SER A CA 1
ATOM 1253 C C . SER A 1 159 ? -12.447 2.673 -10.692 1.00 53.53 159 SER A C 1
ATOM 1255 O O . SER A 1 159 ? -13.449 2.053 -10.341 1.00 53.53 159 SER A O 1
ATOM 1257 N N . PRO A 1 160 ? -11.686 3.331 -9.790 1.00 53.16 160 PRO A N 1
ATOM 1258 C CA . PRO A 1 160 ? -12.058 3.435 -8.372 1.00 53.16 160 PRO A CA 1
ATOM 1259 C C . PRO A 1 160 ? -13.485 3.976 -8.154 1.00 53.16 160 PRO A C 1
ATOM 1261 O O . PRO A 1 160 ? -14.109 3.731 -7.123 1.00 53.16 160 PRO A O 1
ATOM 1264 N N . PHE A 1 161 ? -14.019 4.727 -9.127 1.00 48.34 161 PHE A N 1
ATOM 1265 C CA . PHE A 1 161 ? -15.395 5.235 -9.112 1.00 48.34 161 PHE A CA 1
ATOM 1266 C C . PHE A 1 161 ? -16.449 4.190 -9.494 1.00 48.34 161 PHE A C 1
ATOM 1268 O O . PHE A 1 161 ? -17.616 4.367 -9.156 1.00 48.34 161 PHE A O 1
ATOM 1275 N N . GLU A 1 162 ? -16.062 3.124 -10.189 1.00 48.66 162 GLU A N 1
ATOM 1276 C CA . GLU A 1 162 ? -16.937 1.987 -10.490 1.00 48.66 162 GLU A CA 1
ATOM 1277 C C . GLU A 1 162 ? -16.973 0.988 -9.322 1.00 48.66 162 GLU A C 1
ATOM 1279 O O . GLU A 1 162 ? -17.865 0.144 -9.275 1.00 48.66 162 GLU A O 1
ATOM 1284 N N . THR A 1 163 ? -16.043 1.096 -8.360 1.00 49.62 163 THR A N 1
ATOM 1285 C CA . THR A 1 163 ? -15.820 0.065 -7.336 1.00 49.62 163 THR A CA 1
ATOM 1286 C C . THR A 1 163 ? -16.554 0.262 -6.006 1.00 49.62 163 THR A C 1
ATOM 1288 O O . THR A 1 163 ? -16.645 -0.720 -5.292 1.00 49.62 163 THR A O 1
ATOM 1291 N N . ILE A 1 164 ? -17.105 1.434 -5.651 1.00 50.97 164 ILE A N 1
ATOM 1292 C CA . ILE A 1 164 ? -17.992 1.683 -4.478 1.00 50.97 164 ILE A CA 1
ATOM 1293 C C . ILE A 1 164 ? -18.608 3.102 -4.619 1.00 50.97 164 ILE A C 1
ATOM 1295 O O . ILE A 1 164 ? -18.206 3.894 -5.471 1.00 50.97 164 ILE A O 1
ATOM 1299 N N . VAL A 1 165 ? -19.607 3.419 -3.782 1.00 56.50 165 VAL A N 1
ATOM 1300 C CA . VAL A 1 165 ? -20.093 4.771 -3.409 1.00 56.50 165 VAL A CA 1
ATOM 1301 C C . VAL A 1 165 ? -18.963 5.827 -3.370 1.00 56.50 165 VAL A C 1
ATOM 1303 O O . VAL A 1 165 ? -17.805 5.502 -3.188 1.00 56.50 165 VAL A O 1
ATOM 1306 N N . GLN A 1 166 ? -19.270 7.116 -3.535 1.00 56.25 166 GLN A N 1
ATOM 1307 C CA . GLN A 1 166 ? -18.296 8.223 -3.530 1.00 56.25 166 GLN A CA 1
ATOM 1308 C C . GLN A 1 166 ? -17.185 8.091 -2.457 1.00 56.25 166 GLN A C 1
ATOM 1310 O O . GLN A 1 166 ? -17.485 7.993 -1.270 1.00 56.25 166 GLN A O 1
ATOM 1315 N N . ALA A 1 167 ? -15.914 8.123 -2.883 1.00 61.06 167 ALA A N 1
ATOM 1316 C CA . ALA A 1 167 ? -14.751 8.007 -1.997 1.00 61.06 167 ALA A CA 1
ATOM 1317 C C . ALA A 1 167 ? -14.725 9.101 -0.916 1.00 61.06 167 ALA A C 1
ATOM 1319 O O . ALA A 1 167 ? -14.972 10.275 -1.201 1.00 61.06 167 ALA A O 1
ATOM 1320 N N . ALA A 1 168 ? -14.379 8.705 0.309 1.00 74.19 168 ALA A N 1
ATOM 1321 C CA . ALA A 1 168 ? -14.190 9.595 1.452 1.00 74.19 168 ALA A CA 1
ATOM 1322 C C . ALA A 1 168 ? -12.809 10.278 1.433 1.00 74.19 168 ALA A C 1
ATOM 1324 O O . ALA A 1 168 ? -12.649 11.365 1.986 1.00 74.19 168 ALA A O 1
ATOM 1325 N N . GLY A 1 169 ? -11.818 9.668 0.776 1.00 82.38 169 GLY A N 1
ATOM 1326 C CA . GLY A 1 169 ? -10.462 10.201 0.687 1.00 82.38 169 GLY A CA 1
ATOM 1327 C C . GLY A 1 169 ? -9.482 9.260 -0.012 1.00 82.38 169 GLY A C 1
ATOM 1328 O O . GLY A 1 169 ? -9.864 8.214 -0.542 1.00 82.38 169 GLY A O 1
ATOM 1329 N N . VAL A 1 170 ? -8.206 9.647 0.001 1.00 87.19 170 VAL A N 1
ATOM 1330 C CA . VAL A 1 170 ? -7.075 8.850 -0.491 1.00 87.19 170 VAL A CA 1
ATOM 1331 C C . VAL A 1 170 ? -5.914 8.955 0.494 1.00 87.19 170 VAL A C 1
ATOM 1333 O O . VAL A 1 170 ? -5.499 10.056 0.863 1.00 87.19 170 VAL A O 1
ATOM 1336 N N . ILE A 1 171 ? -5.366 7.800 0.859 1.00 92.44 171 ILE A N 1
ATOM 1337 C CA . ILE A 1 171 ? -4.141 7.660 1.647 1.00 92.44 171 ILE A CA 1
ATOM 1338 C C . ILE A 1 171 ? -3.015 7.261 0.692 1.00 92.44 171 ILE A C 1
ATOM 1340 O O . ILE A 1 171 ? -3.186 6.365 -0.138 1.00 92.44 171 ILE A O 1
ATOM 1344 N N . THR A 1 172 ? -1.859 7.908 0.808 1.00 91.88 172 THR A N 1
ATOM 1345 C CA . THR A 1 172 ? -0.678 7.629 -0.014 1.00 91.88 172 THR A CA 1
ATOM 1346 C C . THR A 1 172 ? 0.573 7.494 0.838 1.00 91.88 172 THR A C 1
ATOM 1348 O O . THR A 1 172 ? 0.879 8.347 1.672 1.00 91.88 172 THR A O 1
ATOM 1351 N N . TYR A 1 173 ? 1.326 6.422 0.605 1.00 92.38 173 TYR A N 1
ATOM 1352 C CA . TYR A 1 173 ? 2.602 6.152 1.266 1.00 92.38 173 TYR A CA 1
ATOM 1353 C C . TYR A 1 173 ? 3.453 5.202 0.416 1.00 92.38 173 TYR A C 1
ATOM 1355 O O . TYR A 1 173 ? 2.978 4.568 -0.528 1.00 92.38 173 TYR A O 1
ATOM 1363 N N . MET A 1 174 ? 4.729 5.081 0.768 1.00 91.38 174 MET A N 1
ATOM 1364 C CA . MET A 1 174 ? 5.649 4.114 0.187 1.00 91.38 174 MET A CA 1
ATOM 1365 C C . MET A 1 174 ? 6.184 3.188 1.272 1.00 91.38 174 MET A C 1
ATOM 1367 O O . MET A 1 174 ? 6.577 3.623 2.357 1.00 91.38 174 MET A O 1
ATOM 1371 N N . LYS A 1 175 ? 6.260 1.900 0.939 1.00 88.81 175 LYS A N 1
ATOM 1372 C CA . LYS A 1 175 ? 6.817 0.861 1.803 1.00 88.81 175 LYS A CA 1
ATOM 1373 C C . LYS A 1 175 ? 7.944 0.106 1.114 1.00 88.81 175 LYS A C 1
ATOM 1375 O O . LYS A 1 175 ? 7.838 -0.278 -0.049 1.00 88.81 175 LYS A O 1
ATOM 1380 N N . ALA A 1 176 ? 8.994 -0.174 1.867 1.00 86.69 176 ALA A N 1
ATOM 1381 C CA . ALA A 1 176 ? 9.970 -1.209 1.595 1.00 86.69 176 ALA A CA 1
ATOM 1382 C C . ALA A 1 176 ? 9.570 -2.491 2.347 1.00 86.69 176 ALA A C 1
ATOM 1384 O O . ALA A 1 176 ? 9.321 -2.478 3.558 1.00 86.69 176 ALA A O 1
ATOM 1385 N N . THR A 1 177 ? 9.506 -3.621 1.645 1.00 80.44 177 THR A N 1
ATOM 1386 C CA . THR A 1 177 ? 9.147 -4.912 2.245 1.00 80.44 177 THR A CA 1
ATOM 1387 C C . THR A 1 177 ? 10.167 -5.342 3.303 1.00 80.44 177 THR A C 1
ATOM 1389 O O . THR A 1 177 ? 11.377 -5.402 3.076 1.00 80.44 177 THR A O 1
ATOM 1392 N N . GLY A 1 178 ? 9.666 -5.660 4.495 1.00 71.38 178 GLY A N 1
ATOM 1393 C CA . GLY A 1 178 ? 10.444 -6.183 5.617 1.00 71.38 178 GLY A CA 1
ATOM 1394 C C . GLY A 1 178 ? 10.077 -7.628 5.958 1.00 71.38 178 GLY A C 1
ATOM 1395 O O . GLY A 1 178 ? 9.335 -8.292 5.230 1.00 71.38 178 GLY A O 1
ATOM 1396 N N . ALA A 1 179 ? 10.571 -8.113 7.099 1.00 59.12 179 ALA A N 1
ATOM 1397 C CA . ALA A 1 179 ? 10.162 -9.408 7.642 1.00 59.12 179 ALA A CA 1
ATOM 1398 C C . ALA A 1 179 ? 8.631 -9.455 7.844 1.00 59.12 179 ALA A C 1
ATOM 1400 O O . ALA A 1 179 ? 8.055 -8.510 8.376 1.00 59.12 179 ALA A O 1
ATOM 1401 N N . GLY A 1 180 ? 7.978 -10.540 7.412 1.00 55.62 180 GLY A N 1
ATOM 1402 C CA . GLY A 1 180 ? 6.525 -10.736 7.555 1.00 55.62 180 GLY A CA 1
ATOM 1403 C C . GLY A 1 180 ? 5.653 -10.175 6.422 1.00 55.62 180 GLY A C 1
ATOM 1404 O O . GLY A 1 180 ? 4.451 -10.414 6.422 1.00 55.62 180 GLY A O 1
ATOM 1405 N N . SER A 1 181 ? 6.237 -9.487 5.434 1.00 59.84 181 SER A N 1
ATOM 1406 C CA . SER A 1 181 ? 5.510 -8.980 4.254 1.00 59.84 181 SER A CA 1
ATOM 1407 C C . SER A 1 181 ? 5.218 -10.043 3.183 1.00 59.84 181 SER A C 1
ATOM 1409 O O . SER A 1 181 ? 4.550 -9.746 2.199 1.00 59.84 181 SER A O 1
ATOM 1411 N N . GLY A 1 182 ? 5.745 -11.263 3.343 1.00 56.56 182 GLY A N 1
ATOM 1412 C CA . GLY A 1 182 ? 5.648 -12.345 2.357 1.00 56.56 182 GLY A CA 1
ATOM 1413 C C . GLY A 1 182 ? 6.520 -12.157 1.103 1.00 56.56 182 GLY A C 1
ATOM 1414 O O . GLY A 1 182 ? 6.688 -13.094 0.338 1.00 56.56 182 GLY A O 1
ATOM 1415 N N . GLY A 1 183 ? 7.112 -10.977 0.886 1.00 62.84 183 GLY A N 1
ATOM 1416 C CA . GLY A 1 183 ? 7.931 -10.669 -0.291 1.00 62.84 183 GLY A CA 1
ATOM 1417 C C . GLY A 1 183 ? 9.444 -10.818 -0.081 1.00 62.84 183 GLY A C 1
ATOM 1418 O O . GLY A 1 183 ? 9.925 -10.919 1.051 1.00 62.84 183 GLY A O 1
ATOM 1419 N N . ASN A 1 184 ? 10.216 -10.720 -1.175 1.00 69.06 184 ASN A N 1
ATOM 1420 C CA . ASN A 1 184 ? 11.656 -10.435 -1.094 1.00 69.06 184 ASN A CA 1
ATOM 1421 C C . ASN A 1 184 ? 11.876 -9.164 -0.269 1.00 69.06 184 ASN A C 1
ATOM 1423 O O . ASN A 1 184 ? 11.088 -8.227 -0.367 1.00 69.06 184 ASN A O 1
ATOM 1427 N N . ARG A 1 185 ? 12.933 -9.109 0.543 1.00 76.69 185 ARG A N 1
ATOM 1428 C CA . ARG A 1 185 ? 13.208 -7.953 1.406 1.00 76.69 185 ARG A CA 1
ATOM 1429 C C . ARG A 1 185 ? 13.653 -6.743 0.577 1.00 76.69 185 ARG A C 1
ATOM 1431 O O . ARG A 1 185 ? 14.512 -6.869 -0.287 1.00 76.69 185 ARG A O 1
ATOM 1438 N N . GLY A 1 186 ? 13.116 -5.568 0.891 1.00 79.12 186 GLY A N 1
ATOM 1439 C CA . GLY A 1 186 ? 13.494 -4.287 0.295 1.00 79.12 186 GLY A CA 1
ATOM 1440 C C . GLY A 1 186 ? 12.760 -3.919 -0.996 1.00 79.12 186 GLY A C 1
ATOM 1441 O O . GLY A 1 186 ? 13.069 -2.876 -1.564 1.00 79.12 186 GLY A O 1
ATOM 1442 N N . LEU A 1 187 ? 11.807 -4.731 -1.465 1.00 83.94 187 LEU A N 1
ATOM 1443 C CA . LEU A 1 187 ? 10.930 -4.364 -2.578 1.00 83.94 187 LEU A CA 1
ATOM 1444 C C . LEU A 1 187 ? 10.148 -3.104 -2.225 1.00 83.94 187 LEU A C 1
ATOM 1446 O O . LEU A 1 187 ? 9.594 -2.990 -1.131 1.00 83.94 187 LEU A O 1
ATOM 1450 N N . ILE A 1 188 ? 10.104 -2.174 -3.169 1.00 87.25 188 ILE A N 1
ATOM 1451 C CA . ILE A 1 188 ? 9.501 -0.861 -2.984 1.00 87.25 188 ILE A CA 1
ATOM 1452 C C . ILE A 1 188 ? 8.098 -0.900 -3.570 1.00 87.25 188 ILE A C 1
ATOM 1454 O O . ILE A 1 188 ? 7.924 -1.245 -4.733 1.00 87.25 188 ILE A O 1
ATOM 1458 N N . ASN A 1 189 ? 7.109 -0.526 -2.766 1.00 86.50 189 ASN A N 1
ATOM 1459 C CA . ASN A 1 189 ? 5.726 -0.395 -3.200 1.00 86.50 189 ASN A CA 1
ATOM 1460 C C . ASN A 1 189 ? 5.258 1.015 -2.864 1.00 86.50 189 ASN A C 1
ATOM 1462 O O . ASN A 1 189 ? 5.441 1.469 -1.734 1.00 86.50 189 ASN A O 1
ATOM 1466 N N . ALA A 1 190 ? 4.666 1.690 -3.839 1.00 87.69 190 ALA A N 1
ATOM 1467 C CA . ALA A 1 190 ? 3.932 2.924 -3.626 1.00 87.69 190 ALA A CA 1
ATOM 1468 C C . ALA A 1 190 ? 2.444 2.582 -3.637 1.00 87.69 190 ALA A C 1
ATOM 1470 O O . ALA A 1 190 ? 1.929 2.142 -4.662 1.00 87.69 190 ALA A O 1
ATOM 1471 N N . ASP A 1 191 ? 1.780 2.752 -2.497 1.00 87.31 191 ASP A N 1
ATOM 1472 C CA . ASP A 1 191 ? 0.366 2.426 -2.348 1.00 87.31 191 ASP A CA 1
ATOM 1473 C C . ASP A 1 191 ? -0.465 3.717 -2.437 1.00 87.31 191 ASP A C 1
ATOM 1475 O O . ASP A 1 191 ? -0.145 4.731 -1.808 1.00 87.31 191 ASP A O 1
ATOM 1479 N N . MET A 1 192 ? -1.560 3.653 -3.196 1.00 86.75 192 MET A N 1
ATOM 1480 C CA . MET A 1 192 ? -2.661 4.615 -3.154 1.00 86.75 192 MET A CA 1
ATOM 1481 C C . MET A 1 192 ? -3.913 3.871 -2.698 1.00 86.75 192 MET A C 1
ATOM 1483 O O . MET A 1 192 ? -4.413 3.001 -3.410 1.00 86.75 192 MET A O 1
ATOM 1487 N N . VAL A 1 193 ? -4.406 4.190 -1.505 1.00 88.88 193 VAL A N 1
ATOM 1488 C CA . VAL A 1 193 ? -5.570 3.531 -0.908 1.00 88.88 193 VAL A CA 1
ATOM 1489 C C . VAL A 1 193 ? -6.746 4.496 -0.950 1.00 88.88 193 VAL A C 1
ATOM 1491 O O . VAL A 1 193 ? -6.771 5.484 -0.218 1.00 88.88 193 VAL A O 1
ATOM 1494 N N . TYR A 1 194 ? -7.715 4.213 -1.819 1.00 84.38 194 TYR A N 1
ATOM 1495 C CA . TYR A 1 194 ? -9.001 4.906 -1.834 1.00 84.38 194 TYR A CA 1
ATOM 1496 C C . TYR A 1 194 ? -9.836 4.411 -0.655 1.00 84.38 194 TYR A C 1
ATOM 1498 O O . TYR A 1 194 ? -10.050 3.207 -0.508 1.00 84.38 194 TYR A O 1
ATOM 1506 N N . VAL A 1 195 ? -10.271 5.333 0.200 1.00 86.94 195 VAL A N 1
ATOM 1507 C CA . VAL A 1 195 ? -11.046 5.012 1.403 1.00 86.94 195 VAL A CA 1
ATOM 1508 C C . VAL A 1 195 ? -12.500 5.414 1.224 1.00 86.94 195 VAL A C 1
ATOM 1510 O O . VAL A 1 195 ? -12.808 6.432 0.600 1.00 86.94 195 VAL A O 1
ATOM 1513 N N . TYR A 1 196 ? -13.391 4.608 1.788 1.00 84.81 196 TYR A N 1
ATOM 1514 C CA . TYR A 1 196 ? -14.834 4.755 1.670 1.00 84.81 196 TYR A CA 1
ATOM 1515 C C . TYR A 1 196 ? -15.470 4.551 3.036 1.00 84.81 196 TYR A C 1
ATOM 1517 O O . TYR A 1 196 ? -15.108 3.618 3.753 1.00 84.81 196 TYR A O 1
ATOM 1525 N N . ASP A 1 197 ? -16.451 5.389 3.351 1.00 84.94 197 ASP A N 1
ATOM 1526 C CA . ASP A 1 197 ? -17.264 5.245 4.550 1.00 84.94 197 ASP A CA 1
ATOM 1527 C C . ASP A 1 197 ? -18.662 4.791 4.126 1.00 84.94 197 ASP A C 1
ATOM 1529 O O . ASP A 1 197 ? -19.285 5.399 3.250 1.00 84.94 197 ASP A O 1
ATOM 1533 N N . LEU A 1 198 ? -19.155 3.719 4.744 1.00 84.56 198 LEU A N 1
ATOM 1534 C CA . LEU A 1 198 ? -20.496 3.202 4.504 1.00 84.56 198 LEU A CA 1
ATOM 1535 C C . LEU A 1 198 ? -21.205 2.990 5.839 1.00 84.56 198 LEU A C 1
ATOM 1537 O O . LEU A 1 198 ? -20.891 2.062 6.583 1.00 84.56 198 LEU A O 1
ATOM 1541 N N . GLU A 1 199 ? -22.173 3.854 6.124 1.00 83.69 199 GLU A N 1
ATOM 1542 C CA . GLU A 1 199 ? -23.124 3.634 7.208 1.00 83.69 199 GLU A CA 1
ATOM 1543 C C . GLU A 1 199 ? -24.135 2.564 6.777 1.00 83.69 199 GLU A C 1
ATOM 1545 O O . GLU A 1 199 ? -24.661 2.605 5.662 1.00 83.69 199 GLU A O 1
ATOM 1550 N N . VAL A 1 200 ? -24.390 1.596 7.654 1.00 83.56 200 VAL A N 1
ATOM 1551 C CA . VAL A 1 200 ? -25.308 0.479 7.407 1.00 83.56 200 VAL A CA 1
ATOM 1552 C C . VAL A 1 200 ? -26.328 0.379 8.536 1.00 83.56 200 VAL A C 1
ATOM 1554 O O . VAL A 1 200 ? -26.036 0.753 9.671 1.00 83.56 200 VAL A O 1
ATOM 1557 N N . GLY A 1 201 ? -27.522 -0.133 8.227 1.00 80.81 201 GLY A N 1
ATOM 1558 C CA . GLY A 1 201 ? -28.560 -0.377 9.229 1.00 80.81 201 GLY A CA 1
ATOM 1559 C C . GLY A 1 201 ? -28.162 -1.460 10.237 1.00 80.81 201 GLY A C 1
ATOM 1560 O O . GLY A 1 201 ? -27.325 -2.320 9.951 1.00 80.81 201 GLY A O 1
ATOM 1561 N N . GLU A 1 202 ? -28.781 -1.438 11.420 1.00 84.62 202 GLU A N 1
ATOM 1562 C CA . GLU A 1 202 ? -28.521 -2.399 12.508 1.00 84.62 202 GLU A CA 1
ATOM 1563 C C . GLU A 1 202 ? -28.804 -3.859 12.104 1.00 84.62 202 GLU A C 1
ATOM 1565 O O . GLU A 1 202 ? -28.280 -4.797 12.705 1.00 84.62 202 GLU A O 1
ATOM 1570 N N . GLU A 1 203 ? -29.627 -4.066 11.076 1.00 86.56 203 GLU A N 1
ATOM 1571 C CA . GLU A 1 203 ? -29.959 -5.368 10.505 1.00 86.56 203 GLU A CA 1
ATOM 1572 C C . GLU A 1 203 ? -28.856 -5.965 9.617 1.00 86.56 203 GLU A C 1
ATOM 1574 O O . GLU A 1 203 ? -28.897 -7.159 9.301 1.00 86.56 203 GLU A O 1
ATOM 1579 N N . ILE A 1 204 ? -27.876 -5.159 9.200 1.00 85.75 204 ILE A N 1
ATOM 1580 C CA . ILE A 1 204 ? -26.819 -5.588 8.288 1.00 85.75 204 ILE A CA 1
ATOM 1581 C C . ILE A 1 204 ? -25.709 -6.292 9.068 1.00 85.75 204 ILE A C 1
ATOM 1583 O O . ILE A 1 204 ? -24.968 -5.688 9.843 1.00 85.75 204 ILE A O 1
ATOM 1587 N N . VAL A 1 205 ? -25.560 -7.592 8.801 1.00 88.81 205 VAL A N 1
ATOM 1588 C CA . VAL A 1 205 ? -24.484 -8.430 9.342 1.00 88.81 205 VAL A CA 1
ATOM 1589 C C . VAL A 1 205 ? -23.649 -8.981 8.181 1.00 88.81 205 VAL A C 1
ATOM 1591 O O . VAL A 1 205 ? -24.148 -9.843 7.445 1.00 88.81 205 VAL A O 1
ATOM 1594 N N . PRO A 1 206 ? -22.399 -8.515 7.993 1.00 87.06 206 PRO A N 1
ATOM 1595 C CA . PRO A 1 206 ? -21.522 -9.018 6.946 1.00 87.06 206 PRO A CA 1
ATOM 1596 C C . PRO A 1 206 ? -21.176 -10.490 7.186 1.00 87.06 206 PRO A C 1
ATOM 1598 O O . PRO A 1 206 ? -21.094 -10.967 8.322 1.00 87.06 206 PRO A O 1
ATOM 1601 N N . LYS A 1 207 ? -20.982 -11.227 6.093 1.00 86.38 207 LYS A N 1
ATOM 1602 C CA . LYS A 1 207 ? -20.623 -12.648 6.107 1.00 86.38 207 LYS A CA 1
ATOM 1603 C C . LYS A 1 207 ? -19.459 -12.882 5.152 1.00 86.38 207 LYS A C 1
ATOM 1605 O O . LYS A 1 207 ? -19.461 -12.268 4.084 1.00 86.38 207 LYS A O 1
ATOM 1610 N N . PRO A 1 208 ? -18.489 -13.746 5.505 1.00 85.44 208 PRO A N 1
ATOM 1611 C CA . PRO A 1 208 ? -17.419 -14.100 4.583 1.00 85.44 208 PRO A CA 1
ATOM 1612 C C . PRO A 1 208 ? -18.000 -14.663 3.287 1.00 85.44 208 PRO A C 1
ATOM 1614 O O . PRO A 1 208 ? -18.913 -15.491 3.327 1.00 85.44 208 PRO A O 1
ATOM 1617 N N . ASN A 1 209 ? -17.489 -14.184 2.155 1.00 78.25 209 ASN A N 1
ATOM 1618 C CA . ASN A 1 209 ? -17.895 -14.644 0.826 1.00 78.25 209 ASN A CA 1
ATOM 1619 C C . ASN A 1 209 ? -16.876 -15.620 0.210 1.00 78.25 209 ASN A C 1
ATOM 1621 O O . ASN A 1 209 ? -17.175 -16.307 -0.761 1.00 78.25 209 ASN A O 1
ATOM 1625 N N . ASP A 1 210 ? -15.685 -15.698 0.796 1.00 80.75 210 ASP A N 1
ATOM 1626 C CA . ASP A 1 210 ? -14.579 -16.550 0.385 1.00 80.75 210 ASP A CA 1
ATOM 1627 C C . ASP A 1 210 ? -13.832 -17.081 1.622 1.00 80.75 210 ASP A C 1
ATOM 1629 O O . ASP A 1 210 ? -14.313 -16.996 2.756 1.00 80.75 210 ASP A O 1
ATOM 1633 N N . THR A 1 211 ? -12.659 -17.672 1.403 1.00 83.62 211 THR A N 1
ATOM 1634 C CA . THR A 1 211 ? -11.809 -18.193 2.473 1.00 83.62 211 THR A CA 1
ATOM 1635 C C . THR A 1 211 ? -10.863 -17.145 3.059 1.00 83.62 211 THR A C 1
ATOM 1637 O O . THR A 1 211 ? -10.170 -17.455 4.025 1.00 83.62 211 THR A O 1
ATOM 1640 N N . GLU A 1 212 ? -10.798 -15.918 2.540 1.00 83.12 212 GLU A N 1
ATOM 1641 C CA . GLU A 1 212 ? -9.842 -14.909 3.011 1.00 83.12 212 GLU A CA 1
ATOM 1642 C C . GLU A 1 212 ? -10.212 -14.343 4.387 1.00 83.12 212 GLU A C 1
ATOM 1644 O O . GLU A 1 212 ? -9.333 -13.989 5.183 1.00 83.12 212 GLU A O 1
ATOM 1649 N N . VAL A 1 213 ? -11.507 -14.301 4.701 1.00 86.31 213 VAL A N 1
ATOM 1650 C CA . VAL A 1 213 ? -12.031 -13.771 5.963 1.00 86.31 213 VAL A CA 1
ATOM 1651 C C . VAL A 1 213 ? -12.566 -14.901 6.842 1.00 86.31 213 VAL A C 1
ATOM 1653 O O . VAL A 1 213 ? -13.466 -15.641 6.460 1.00 86.31 213 VAL A O 1
ATOM 1656 N N . GLU A 1 214 ? -12.045 -15.005 8.063 1.00 90.00 214 GLU A N 1
ATOM 1657 C CA . GLU A 1 214 ? -12.514 -15.954 9.078 1.00 90.00 214 GLU A CA 1
ATOM 1658 C C . GLU A 1 214 ? -13.885 -15.542 9.629 1.00 90.00 214 GLU A C 1
ATOM 1660 O O . GLU A 1 214 ? -14.761 -16.374 9.863 1.00 90.00 214 GLU A O 1
ATOM 1665 N N . GLY A 1 215 ? -14.080 -14.240 9.836 1.00 90.12 215 GLY A N 1
ATOM 1666 C CA . GLY A 1 215 ? -15.315 -13.696 10.377 1.00 90.12 21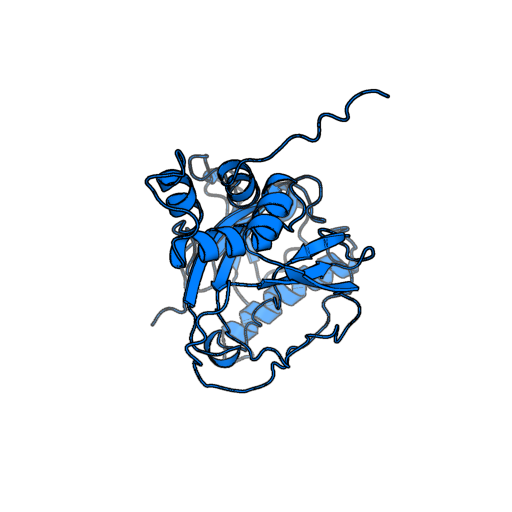5 GLY A CA 1
ATOM 1667 C C . GLY A 1 215 ? -15.271 -12.188 10.578 1.00 90.12 215 GLY A C 1
ATOM 1668 O O . GLY A 1 215 ? -14.262 -11.531 10.316 1.00 90.12 215 GLY A O 1
ATOM 1669 N N . PHE A 1 216 ? -16.389 -11.656 11.067 1.00 93.25 216 PHE A N 1
ATOM 1670 C CA . PHE A 1 216 ? -16.595 -10.234 11.313 1.00 93.25 216 PHE A CA 1
ATOM 1671 C C . PHE A 1 216 ? -16.960 -9.969 12.770 1.00 93.25 216 PHE A C 1
ATOM 1673 O O . PHE A 1 216 ? -17.670 -10.756 13.400 1.00 93.25 216 PHE A O 1
ATOM 1680 N N . TYR A 1 217 ? -16.517 -8.824 13.276 1.00 95.06 217 TYR A N 1
ATOM 1681 C CA . TYR A 1 217 ? -16.793 -8.344 14.621 1.00 95.06 217 TYR A CA 1
ATOM 1682 C C . TYR A 1 217 ? -17.375 -6.937 14.553 1.00 95.06 217 TYR A C 1
ATOM 1684 O O . TYR A 1 217 ? -16.827 -6.082 13.866 1.00 95.06 217 TYR A O 1
ATOM 1692 N N . LEU A 1 218 ? -18.468 -6.690 15.273 1.00 95.25 218 LEU A N 1
ATOM 1693 C CA . LEU A 1 218 ? -19.001 -5.343 15.454 1.00 95.25 218 LEU A CA 1
ATOM 1694 C C . LEU A 1 218 ? -18.446 -4.778 16.761 1.00 95.25 218 LEU A C 1
ATOM 1696 O O . LEU A 1 218 ? -18.819 -5.246 17.840 1.00 95.25 218 LEU A O 1
ATOM 1700 N N . TRP A 1 219 ? -17.545 -3.807 16.664 1.00 96.19 219 TRP A N 1
ATOM 1701 C CA . TRP A 1 219 ? -16.844 -3.226 17.809 1.00 96.19 219 TRP A CA 1
ATOM 1702 C C . TRP A 1 219 ? -17.168 -1.753 17.990 1.00 96.19 219 TRP A C 1
ATOM 1704 O O . TRP A 1 219 ? -17.448 -1.051 17.024 1.00 96.19 219 TRP A O 1
ATOM 1714 N N . ASP A 1 220 ? -17.126 -1.292 19.237 1.00 95.81 220 ASP A N 1
ATOM 1715 C CA . ASP A 1 220 ? -17.067 0.137 19.525 1.00 95.81 220 ASP A CA 1
ATOM 1716 C C . ASP A 1 220 ? -15.680 0.708 19.180 1.00 95.81 220 ASP A C 1
ATOM 1718 O O . ASP A 1 220 ? -14.716 -0.018 18.906 1.00 95.81 220 ASP A O 1
ATOM 1722 N N . VAL A 1 221 ? -15.595 2.037 19.169 1.00 95.31 221 VAL A N 1
ATOM 1723 C CA . VAL A 1 221 ? -14.366 2.769 18.844 1.00 95.31 221 VAL A CA 1
ATOM 1724 C C . VAL A 1 221 ? -13.217 2.398 19.785 1.00 95.31 221 VAL A C 1
ATOM 1726 O O . VAL A 1 221 ? -12.091 2.207 19.326 1.00 95.31 221 VAL A O 1
ATOM 1729 N N . GLU A 1 222 ? -13.482 2.252 21.082 1.00 95.75 222 GLU A N 1
ATOM 1730 C CA . GLU A 1 222 ? -12.442 1.991 22.081 1.00 95.75 222 GLU A CA 1
ATOM 1731 C C . GLU A 1 222 ? -11.825 0.600 21.914 1.00 95.75 222 GLU A C 1
ATOM 1733 O O . GLU A 1 222 ? -10.603 0.453 21.985 1.00 95.75 222 GLU A O 1
ATOM 1738 N N . LYS A 1 223 ? -12.628 -0.413 21.574 1.00 97.06 223 LYS A N 1
ATOM 1739 C CA . LYS A 1 223 ? -12.116 -1.748 21.268 1.00 97.06 223 LYS A CA 1
ATOM 1740 C C . LYS A 1 223 ? -11.251 -1.757 20.009 1.00 97.06 223 LYS A C 1
ATOM 1742 O O . LYS A 1 223 ? -10.234 -2.451 19.966 1.00 97.06 223 LYS A O 1
ATOM 1747 N N . VAL A 1 224 ? -11.622 -0.984 18.986 1.00 97.44 224 VAL A N 1
ATOM 1748 C CA . VAL A 1 224 ? -10.801 -0.843 17.772 1.00 97.44 224 VAL A CA 1
ATOM 1749 C C . VAL A 1 224 ? -9.466 -0.170 18.103 1.00 97.44 224 VAL A C 1
ATOM 1751 O O . VAL A 1 224 ? -8.426 -0.660 17.660 1.00 97.44 224 VAL A O 1
ATOM 1754 N N . LYS A 1 225 ? -9.465 0.897 18.917 1.00 96.62 225 LYS A N 1
ATOM 1755 C CA . LYS A 1 225 ? -8.231 1.543 19.399 1.00 96.62 225 LYS A CA 1
ATOM 1756 C C . LYS A 1 225 ? -7.340 0.558 20.152 1.00 96.62 225 LYS A C 1
ATOM 1758 O O . LYS A 1 225 ? -6.168 0.433 19.816 1.00 96.62 225 LYS A O 1
ATOM 1763 N N . GLU A 1 226 ? -7.894 -0.189 21.105 1.00 96.69 226 GLU A N 1
ATOM 1764 C CA . GLU A 1 226 ? -7.155 -1.202 21.871 1.00 96.69 226 GLU A CA 1
ATOM 1765 C C . GLU A 1 226 ? -6.438 -2.200 20.942 1.00 96.69 226 GLU A C 1
ATOM 1767 O O . GLU A 1 226 ? -5.238 -2.441 21.068 1.00 96.69 226 GLU A O 1
ATOM 1772 N N . GLU A 1 227 ? -7.148 -2.755 19.957 1.00 97.12 227 GLU A N 1
ATOM 1773 C CA . GLU A 1 227 ? -6.576 -3.729 19.022 1.00 97.12 227 GLU A CA 1
ATOM 1774 C C . GLU A 1 227 ? -5.572 -3.109 18.040 1.00 97.12 227 GLU A C 1
ATOM 1776 O O . GLU A 1 227 ? -4.635 -3.789 17.612 1.00 97.12 227 GLU A O 1
ATOM 1781 N N . LEU A 1 228 ? -5.709 -1.823 17.698 1.00 96.75 228 LEU A N 1
ATOM 1782 C CA . LEU A 1 228 ? -4.682 -1.088 16.954 1.00 96.75 228 LEU A CA 1
ATOM 1783 C C . LEU A 1 228 ? -3.392 -0.986 17.769 1.00 96.75 228 LEU A C 1
ATOM 1785 O O . LEU A 1 228 ? -2.337 -1.389 17.278 1.00 96.75 228 LEU A O 1
ATOM 1789 N N . LEU A 1 229 ? -3.477 -0.509 19.014 1.00 96.06 229 LEU A N 1
ATOM 1790 C CA . LEU A 1 229 ? -2.318 -0.312 19.892 1.00 96.06 229 LEU A CA 1
ATOM 1791 C C . LEU A 1 229 ? -1.669 -1.650 20.298 1.00 96.06 229 LEU A C 1
ATOM 1793 O O . LEU A 1 229 ? -0.455 -1.731 20.472 1.00 96.06 229 LEU A O 1
ATOM 1797 N N . ASN A 1 230 ? -2.434 -2.745 20.319 1.00 95.75 230 ASN A N 1
ATOM 1798 C CA . ASN A 1 230 ? -1.910 -4.111 20.459 1.00 95.75 230 ASN A CA 1
ATOM 1799 C C . ASN A 1 230 ? -1.248 -4.660 19.176 1.00 95.75 230 ASN A C 1
ATOM 1801 O O . ASN A 1 230 ? -0.741 -5.787 19.156 1.00 95.75 230 ASN A O 1
ATOM 1805 N N . GLY A 1 231 ? -1.258 -3.900 18.077 1.00 93.44 231 GLY A N 1
ATOM 1806 C CA . GLY A 1 231 ? -0.732 -4.321 16.780 1.00 93.44 231 GLY A CA 1
ATOM 1807 C C . GLY A 1 231 ? -1.547 -5.448 16.138 1.00 93.44 231 GLY A C 1
ATOM 1808 O O . GLY A 1 231 ? -1.003 -6.233 15.357 1.00 93.44 231 GLY A O 1
ATOM 1809 N N . GLY A 1 232 ? -2.828 -5.582 16.484 1.00 94.81 232 GLY A N 1
ATOM 1810 C CA . GLY A 1 232 ? -3.736 -6.627 16.009 1.00 94.81 232 GLY A CA 1
ATOM 1811 C C . GLY A 1 232 ? -4.138 -6.478 14.541 1.00 94.81 232 GLY A C 1
ATOM 1812 O O . GLY A 1 232 ? -4.468 -7.475 13.896 1.00 94.81 232 GLY A O 1
ATOM 1813 N N . PHE A 1 233 ? -4.054 -5.271 13.984 1.00 95.12 233 PHE A N 1
ATOM 1814 C CA . PHE A 1 233 ? -4.418 -4.978 12.597 1.00 95.12 233 PHE A CA 1
ATOM 1815 C C . PHE A 1 233 ? -3.297 -5.274 11.594 1.00 95.12 233 PHE A C 1
ATOM 1817 O O . PHE A 1 233 ? -2.101 -5.205 11.893 1.00 95.12 233 PHE A O 1
ATOM 1824 N N . LYS A 1 234 ? -3.698 -5.594 10.362 1.00 92.12 234 LYS A N 1
ATOM 1825 C CA . LYS A 1 234 ? -2.830 -5.535 9.185 1.00 92.12 234 LYS A CA 1
ATOM 1826 C C . LYS A 1 234 ? -2.395 -4.083 8.995 1.00 92.12 234 LYS A C 1
ATOM 1828 O O . LYS A 1 234 ? -3.160 -3.161 9.259 1.00 92.12 234 LYS A O 1
ATOM 1833 N N . THR A 1 235 ? -1.157 -3.876 8.557 1.00 89.44 235 THR A N 1
ATOM 1834 C CA . THR A 1 235 ? -0.523 -2.553 8.615 1.00 89.44 235 THR A CA 1
ATOM 1835 C C . THR A 1 235 ? -1.307 -1.485 7.850 1.00 89.44 235 THR A C 1
ATOM 1837 O O . THR A 1 235 ? -1.581 -0.431 8.414 1.00 89.44 235 THR A O 1
ATOM 1840 N N . ASN A 1 236 ? -1.716 -1.742 6.602 1.00 90.69 236 ASN A N 1
ATOM 1841 C CA . ASN A 1 236 ? -2.460 -0.749 5.816 1.00 90.69 236 ASN A CA 1
ATOM 1842 C C . ASN A 1 236 ? -3.870 -0.508 6.376 1.00 90.69 236 ASN A C 1
ATOM 1844 O O . ASN A 1 236 ? -4.315 0.631 6.441 1.00 90.69 236 ASN A O 1
ATOM 1848 N N . SER A 1 237 ? -4.531 -1.555 6.863 1.00 94.00 237 SER A N 1
ATOM 1849 C CA . SER A 1 237 ? -5.837 -1.473 7.520 1.00 94.00 237 SER A CA 1
ATOM 1850 C C . SER A 1 237 ? -5.775 -0.639 8.797 1.00 94.00 237 SER A C 1
ATOM 1852 O O . SER A 1 237 ? -6.688 0.137 9.060 1.00 94.00 237 SER A O 1
ATOM 1854 N N . ALA A 1 238 ? -4.677 -0.733 9.556 1.00 95.94 238 ALA A N 1
ATOM 1855 C CA . ALA A 1 238 ? -4.448 0.119 10.717 1.00 95.94 238 ALA A CA 1
ATOM 1856 C C . ALA A 1 238 ? -4.419 1.603 10.327 1.00 95.94 238 ALA A C 1
ATOM 1858 O O . ALA A 1 238 ? -5.052 2.425 10.980 1.00 95.94 238 ALA A O 1
ATOM 1859 N N . VAL A 1 239 ? -3.742 1.937 9.224 1.00 96.25 239 VAL A N 1
ATOM 1860 C CA . VAL A 1 239 ? -3.674 3.311 8.708 1.00 96.25 239 VAL A CA 1
ATOM 1861 C C . VAL A 1 239 ? -5.043 3.802 8.229 1.00 96.25 239 VAL A C 1
ATOM 1863 O O . VAL A 1 239 ? -5.398 4.939 8.517 1.00 96.25 239 VAL A O 1
ATOM 1866 N N . VAL A 1 240 ? -5.852 2.948 7.588 1.00 95.88 240 VAL A N 1
ATOM 1867 C CA . VAL A 1 240 ? -7.236 3.299 7.210 1.00 95.88 240 VAL A CA 1
ATOM 1868 C C . VAL A 1 240 ? -8.103 3.586 8.441 1.00 95.88 240 VAL A C 1
ATOM 1870 O O . VAL A 1 240 ? -8.880 4.535 8.427 1.00 95.88 240 VAL A O 1
ATOM 1873 N N . MET A 1 241 ? -7.960 2.811 9.522 1.00 96.81 241 MET A N 1
ATOM 1874 C CA . MET A 1 241 ? -8.694 3.077 10.767 1.00 96.81 241 MET A CA 1
ATOM 1875 C C . MET A 1 241 ? -8.241 4.380 11.439 1.00 96.81 241 MET A C 1
ATOM 1877 O O . MET A 1 241 ? -9.075 5.128 11.940 1.00 96.81 241 MET A O 1
ATOM 1881 N N . ILE A 1 242 ? -6.939 4.683 11.423 1.00 97.44 242 ILE A N 1
ATOM 1882 C CA . ILE A 1 242 ? -6.404 5.943 11.963 1.00 97.44 242 ILE A CA 1
ATOM 1883 C C . ILE A 1 242 ? -6.913 7.141 11.148 1.00 97.44 242 ILE A C 1
ATOM 1885 O O . ILE A 1 242 ? -7.383 8.113 11.733 1.00 97.44 242 ILE A O 1
ATOM 1889 N N . ASP A 1 243 ? -6.884 7.063 9.814 1.00 96.50 243 ASP A N 1
ATOM 1890 C CA . ASP A 1 243 ? -7.468 8.079 8.928 1.00 96.50 243 ASP A CA 1
ATOM 1891 C C . ASP A 1 243 ? -8.963 8.288 9.213 1.00 96.50 243 ASP A C 1
ATOM 1893 O O . ASP A 1 243 ? -9.407 9.424 9.380 1.00 96.50 243 ASP A O 1
ATOM 1897 N N . PHE A 1 244 ? -9.729 7.202 9.363 1.00 94.88 244 PHE A N 1
ATOM 1898 C CA . PHE A 1 244 ? -11.136 7.268 9.757 1.00 94.88 244 PHE A CA 1
ATOM 1899 C C . PHE A 1 244 ? -11.311 7.994 11.100 1.00 94.88 244 PHE A C 1
ATOM 1901 O O . PHE A 1 244 ? -12.101 8.932 11.194 1.00 94.88 244 PHE A O 1
ATOM 1908 N N . PHE A 1 245 ? -10.538 7.638 12.128 1.00 96.38 245 PHE A N 1
ATOM 1909 C CA . PHE A 1 245 ? -10.612 8.307 13.427 1.00 96.38 245 PHE A CA 1
ATOM 1910 C C . PHE A 1 245 ? -10.274 9.795 13.364 1.00 96.38 245 PHE A C 1
ATOM 1912 O O . PHE A 1 245 ? -10.922 10.586 14.048 1.00 96.38 245 PHE A O 1
ATOM 1919 N N . ILE A 1 246 ? -9.317 10.193 12.530 1.00 94.88 246 ILE A N 1
ATOM 1920 C CA . ILE A 1 246 ? -8.994 11.605 12.322 1.00 94.88 246 ILE A CA 1
ATOM 1921 C C . ILE A 1 246 ? -10.148 12.331 11.620 1.00 94.88 246 ILE A C 1
ATOM 1923 O O . ILE A 1 246 ? -10.601 13.373 12.095 1.00 94.88 246 ILE A O 1
ATOM 1927 N N . ARG A 1 247 ? -10.679 11.775 10.523 1.00 93.38 247 ARG A N 1
ATOM 1928 C CA . ARG A 1 247 ? -11.783 12.387 9.758 1.00 93.38 247 ARG A CA 1
ATOM 1929 C C . ARG A 1 247 ? -13.071 12.526 10.570 1.00 93.38 247 ARG A C 1
ATOM 1931 O O . ARG A 1 247 ? -13.831 13.462 10.333 1.00 93.38 247 ARG A O 1
ATOM 1938 N N . HIS A 1 248 ? -13.298 11.625 11.525 1.00 91.38 248 HIS A N 1
ATOM 1939 C CA . HIS A 1 248 ? -14.468 11.625 12.411 1.00 91.38 248 HIS A CA 1
ATOM 1940 C C . HIS A 1 248 ? -14.224 12.299 13.772 1.00 91.38 248 HIS A C 1
ATOM 1942 O O . HIS A 1 248 ? -15.114 12.293 14.619 1.00 91.38 248 HIS A O 1
ATOM 1948 N N . GLY A 1 249 ? -13.050 12.902 13.999 1.00 91.19 249 GLY A N 1
ATOM 1949 C CA . GLY A 1 249 ? -12.745 13.647 15.230 1.00 91.19 249 GLY A CA 1
ATOM 1950 C C . GLY A 1 249 ? -12.569 12.781 16.483 1.00 91.19 249 GLY A C 1
ATOM 1951 O O . GLY A 1 249 ? -12.649 13.291 17.595 1.00 91.19 249 GLY A O 1
ATOM 1952 N N . VAL A 1 250 ? -12.336 11.478 16.310 1.00 94.25 25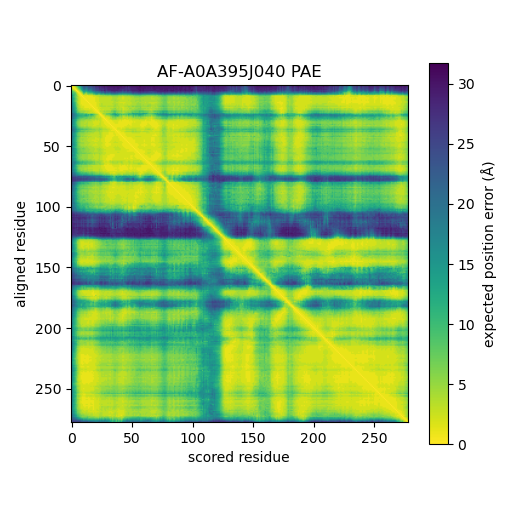0 VAL A N 1
ATOM 1953 C CA . VAL A 1 250 ? -12.011 10.518 17.380 1.00 94.25 250 VAL A CA 1
ATOM 1954 C C . VAL A 1 250 ? -10.552 10.647 17.825 1.00 94.25 250 VAL A C 1
ATOM 1956 O O . VAL A 1 250 ? -10.230 10.361 18.976 1.00 94.25 250 VAL A O 1
ATOM 1959 N N . VAL A 1 251 ? -9.671 11.031 16.900 1.00 93.38 251 VAL A N 1
ATOM 1960 C CA . VAL A 1 251 ? -8.277 11.402 17.164 1.00 93.38 251 VAL A CA 1
ATOM 1961 C C . VAL A 1 251 ? -8.105 12.834 16.685 1.00 93.38 251 VAL A C 1
ATOM 1963 O O . VAL A 1 251 ? -8.346 13.124 15.513 1.00 93.38 251 VAL A O 1
ATOM 1966 N N . THR A 1 252 ? -7.696 13.730 17.580 1.00 93.62 252 THR A N 1
ATOM 1967 C CA . THR A 1 252 ? -7.570 15.160 17.278 1.00 93.62 252 THR A CA 1
ATOM 1968 C C . THR A 1 252 ? -6.152 15.667 17.518 1.00 93.62 252 THR A C 1
ATOM 1970 O O . THR A 1 252 ? -5.338 15.018 18.178 1.00 93.62 252 THR A O 1
ATOM 1973 N N . ALA A 1 253 ? -5.849 16.850 16.979 1.00 90.50 253 ALA A N 1
ATOM 1974 C CA . ALA A 1 253 ? -4.543 17.485 17.140 1.00 90.50 253 ALA A CA 1
ATOM 1975 C C . ALA A 1 253 ? -4.261 17.933 18.586 1.00 90.50 253 ALA A C 1
ATOM 1977 O O . ALA A 1 253 ? -3.110 18.168 18.943 1.00 90.50 253 ALA A O 1
ATOM 1978 N N . GLU A 1 254 ? -5.301 18.083 19.408 1.00 92.69 254 GLU A N 1
ATOM 1979 C CA . GLU A 1 254 ? -5.196 18.439 20.823 1.00 92.69 254 GLU A CA 1
ATOM 1980 C C . GLU A 1 254 ? -4.791 17.250 21.703 1.00 92.69 254 GLU A C 1
ATOM 1982 O O . GLU A 1 254 ? -4.130 17.449 22.722 1.00 92.69 254 GLU A O 1
ATOM 1987 N N . GLU A 1 255 ? -5.193 16.032 21.327 1.00 91.06 255 GLU A N 1
ATOM 1988 C CA . GLU A 1 255 ? -4.999 14.819 22.132 1.00 91.06 255 GLU A CA 1
ATOM 1989 C C . GLU A 1 255 ? -3.804 13.978 21.664 1.00 91.06 255 GLU A C 1
ATOM 1991 O O . GLU A 1 255 ? -3.124 13.363 22.487 1.00 91.06 255 GLU A O 1
ATOM 1996 N N . GLU A 1 256 ? -3.516 13.965 20.360 1.00 96.50 256 GLU A N 1
ATOM 1997 C CA . GLU A 1 256 ? -2.428 13.180 19.777 1.00 96.50 2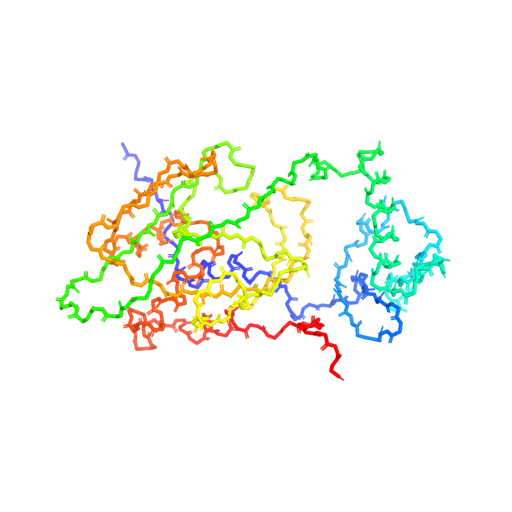56 GLU A CA 1
ATOM 1998 C C . GLU A 1 256 ? -1.185 14.048 19.535 1.00 96.50 256 GLU A C 1
ATOM 2000 O O . GLU A 1 256 ? -1.166 14.947 18.694 1.00 96.50 256 GLU A O 1
ATOM 2005 N N . THR A 1 257 ? -0.107 13.749 20.263 1.00 95.56 257 THR A N 1
ATOM 2006 C CA . THR A 1 257 ? 1.143 14.526 20.221 1.00 95.56 257 THR A CA 1
ATOM 2007 C C . THR A 1 257 ? 1.812 14.455 18.848 1.00 95.56 257 THR A C 1
ATOM 2009 O O . THR A 1 257 ? 2.391 15.439 18.384 1.00 95.56 257 THR A O 1
ATOM 2012 N N . ASP A 1 258 ? 1.696 13.313 18.174 1.00 97.31 258 ASP A N 1
ATOM 2013 C CA . ASP A 1 258 ? 2.320 13.049 16.881 1.00 97.31 258 ASP A CA 1
ATOM 2014 C C . ASP A 1 258 ? 1.386 13.333 15.687 1.00 97.31 258 ASP A C 1
ATOM 2016 O O . ASP A 1 258 ? 1.706 12.988 14.545 1.00 97.31 258 ASP A O 1
ATOM 2020 N N . TYR A 1 259 ? 0.239 13.987 15.920 1.00 96.25 259 TYR A N 1
ATOM 2021 C CA . TYR A 1 259 ? -0.845 14.149 14.941 1.00 96.25 259 TYR A CA 1
ATOM 2022 C C . TYR A 1 259 ? -0.359 14.681 13.589 1.00 96.25 259 TYR A C 1
ATOM 2024 O O . TYR A 1 259 ? -0.704 14.152 12.534 1.00 96.25 259 TYR A O 1
ATOM 2032 N N . THR A 1 260 ? 0.496 15.708 13.607 1.00 95.69 260 THR A N 1
ATOM 2033 C CA . THR A 1 260 ? 1.015 16.314 12.371 1.00 95.69 260 THR A CA 1
ATOM 2034 C C . THR A 1 260 ? 1.878 15.331 11.578 1.00 95.69 260 THR A C 1
ATOM 2036 O O . THR A 1 260 ? 1.723 15.230 10.362 1.00 95.69 260 THR A O 1
ATOM 2039 N N . GLU A 1 261 ? 2.765 14.578 12.241 1.00 96.62 261 GLU A N 1
ATOM 2040 C CA . GLU A 1 261 ? 3.604 13.584 11.560 1.00 96.62 261 GLU A CA 1
ATOM 2041 C C . GLU A 1 261 ? 2.747 12.439 11.006 1.00 96.62 261 GLU A C 1
ATOM 2043 O O . GLU A 1 261 ? 2.953 12.024 9.866 1.00 96.62 261 GLU A O 1
ATOM 2048 N N . ILE A 1 262 ? 1.758 11.975 11.776 1.00 97.56 262 ILE A N 1
ATOM 2049 C CA . ILE A 1 262 ? 0.791 10.955 11.351 1.00 97.56 262 ILE A CA 1
ATOM 2050 C C . ILE A 1 262 ? 0.097 11.386 10.054 1.00 97.56 262 ILE A C 1
ATOM 2052 O O . ILE A 1 262 ? 0.193 10.682 9.048 1.00 97.56 262 ILE A O 1
ATOM 2056 N N . VAL A 1 263 ? -0.521 12.571 10.034 1.00 94.62 263 VAL A N 1
ATOM 2057 C CA . VAL A 1 263 ? -1.223 13.098 8.852 1.00 94.62 263 VAL A CA 1
ATOM 2058 C C . VAL A 1 263 ? -0.271 13.246 7.662 1.00 94.62 263 VAL A C 1
ATOM 2060 O O . VAL A 1 263 ? -0.578 12.792 6.562 1.00 94.62 263 VAL A O 1
ATOM 2063 N N . MET A 1 264 ? 0.923 13.813 7.861 1.00 94.69 264 MET A N 1
ATOM 2064 C CA . MET A 1 264 ? 1.899 13.983 6.776 1.00 94.69 264 MET A CA 1
ATOM 2065 C C . MET A 1 264 ? 2.351 12.653 6.157 1.00 94.69 264 MET A C 1
ATOM 2067 O O . MET A 1 264 ? 2.578 12.579 4.949 1.00 94.69 264 MET A O 1
ATOM 2071 N N . ARG A 1 265 ? 2.490 11.598 6.965 1.00 95.69 265 ARG A N 1
ATOM 2072 C CA . ARG A 1 265 ? 2.893 10.264 6.496 1.00 95.69 265 ARG A CA 1
ATOM 2073 C C . ARG A 1 265 ? 1.783 9.515 5.766 1.00 95.69 265 ARG A C 1
ATOM 2075 O O . ARG A 1 265 ? 2.091 8.691 4.914 1.00 95.69 265 ARG A O 1
ATOM 2082 N N . MET A 1 266 ? 0.522 9.800 6.079 1.00 94.75 266 MET A N 1
ATOM 2083 C CA . MET A 1 266 ? -0.635 9.217 5.390 1.00 94.75 266 MET A CA 1
ATOM 2084 C C . MET A 1 266 ? -0.944 9.896 4.047 1.00 94.75 266 MET A C 1
ATOM 2086 O O . MET A 1 266 ? -1.710 9.356 3.253 1.00 94.75 266 MET A O 1
ATOM 2090 N N . HIS A 1 267 ? -0.333 11.051 3.765 1.00 94.25 267 HIS A N 1
ATOM 2091 C CA . HIS A 1 267 ? -0.554 11.823 2.537 1.00 94.25 267 HIS A CA 1
ATOM 2092 C C . HIS A 1 267 ? 0.764 12.169 1.829 1.00 94.25 267 HIS A C 1
ATOM 2094 O O . HIS A 1 267 ? 1.024 13.317 1.452 1.00 94.25 267 HIS A O 1
ATOM 2100 N N . ARG A 1 268 ? 1.635 11.171 1.645 1.00 93.69 268 ARG A N 1
ATOM 2101 C CA . ARG A 1 268 ? 2.914 11.346 0.946 1.00 93.69 268 ARG A CA 1
ATOM 2102 C C . ARG A 1 268 ? 2.688 11.647 -0.528 1.00 93.69 268 ARG A C 1
ATOM 2104 O O . ARG A 1 268 ? 1.938 10.955 -1.212 1.00 93.69 268 ARG A O 1
ATOM 2111 N N . THR A 1 269 ? 3.399 12.638 -1.054 1.00 90.75 269 THR A N 1
ATOM 2112 C CA . THR A 1 269 ? 3.477 12.815 -2.508 1.00 90.75 269 THR A CA 1
ATOM 2113 C C . THR A 1 269 ? 4.336 11.697 -3.088 1.00 90.75 269 THR A C 1
ATOM 2115 O O . THR A 1 269 ? 5.505 11.564 -2.726 1.00 90.75 269 THR A O 1
ATOM 2118 N N . LEU A 1 270 ? 3.752 10.884 -3.966 1.00 88.94 270 LEU A N 1
ATOM 2119 C CA . LEU A 1 270 ? 4.467 9.797 -4.625 1.00 88.94 270 LEU A CA 1
ATOM 2120 C C . LEU A 1 270 ? 5.358 10.358 -5.748 1.00 88.94 270 LEU A C 1
ATOM 2122 O O . LEU A 1 270 ? 4.921 11.251 -6.475 1.00 88.94 270 LEU A O 1
ATOM 2126 N N . PRO A 1 271 ? 6.583 9.836 -5.941 1.00 87.94 271 PRO A N 1
ATOM 2127 C CA . PRO A 1 271 ? 7.501 10.288 -6.990 1.00 87.94 271 PRO A CA 1
ATOM 2128 C C . PRO A 1 271 ? 7.154 9.728 -8.383 1.00 87.94 271 PRO A C 1
ATOM 2130 O O . PRO A 1 271 ? 7.969 9.817 -9.301 1.00 87.94 271 PRO A O 1
ATOM 2133 N N . PHE A 1 272 ? 5.970 9.131 -8.538 1.00 86.62 272 PHE A N 1
ATOM 2134 C CA . PHE A 1 272 ? 5.516 8.448 -9.746 1.00 86.62 272 PHE A CA 1
ATOM 2135 C C . PHE A 1 272 ? 4.211 9.071 -10.261 1.00 86.62 272 PHE A C 1
ATOM 2137 O O . PHE A 1 272 ? 3.453 9.637 -9.467 1.00 86.62 272 PHE A O 1
ATOM 2144 N N . PRO A 1 273 ? 3.904 8.961 -11.566 1.00 83.00 273 PRO A N 1
ATOM 2145 C CA . PRO A 1 273 ? 2.603 9.346 -12.098 1.00 83.00 273 PRO A CA 1
ATOM 2146 C C . PRO A 1 273 ? 1.461 8.593 -11.402 1.00 83.00 273 PRO A C 1
ATOM 2148 O O . PRO A 1 273 ? 1.466 7.369 -11.335 1.00 83.00 273 PRO A O 1
ATOM 2151 N N . THR A 1 274 ? 0.465 9.330 -10.911 1.00 79.62 274 THR A N 1
ATOM 2152 C CA . THR A 1 274 ? -0.713 8.784 -10.207 1.00 79.62 274 THR A CA 1
ATOM 2153 C C . THR A 1 274 ? -1.998 8.849 -11.035 1.00 79.62 274 THR A C 1
ATOM 2155 O O . THR A 1 274 ? -3.071 8.475 -10.568 1.00 79.62 274 THR A O 1
ATOM 2158 N N . ALA A 1 275 ? -1.904 9.344 -12.270 1.00 72.50 275 ALA A N 1
ATOM 2159 C CA . ALA A 1 275 ? -2.996 9.413 -13.231 1.00 72.50 275 ALA A CA 1
ATOM 2160 C C . ALA A 1 275 ? -2.439 9.417 -14.668 1.00 72.50 275 ALA A C 1
ATOM 2162 O O . ALA A 1 275 ? -1.296 9.849 -14.874 1.00 72.50 275 ALA A O 1
ATOM 2163 N N . PRO A 1 276 ? -3.237 8.999 -15.670 1.00 63.53 276 PRO A N 1
ATOM 2164 C CA . PRO A 1 276 ? -2.879 9.149 -17.076 1.00 63.53 276 PRO A CA 1
ATOM 2165 C C . PRO A 1 276 ? -2.605 10.613 -17.431 1.00 63.53 276 PRO A C 1
ATOM 2167 O O . PRO A 1 276 ? -3.239 11.529 -16.897 1.00 63.53 276 PRO A O 1
ATOM 2170 N N . THR A 1 277 ? -1.675 10.839 -18.356 1.00 61.28 277 THR A N 1
ATOM 2171 C CA . THR A 1 277 ? -1.434 12.166 -18.928 1.00 61.28 277 THR A CA 1
ATOM 2172 C C . THR A 1 277 ? -2.696 12.602 -19.681 1.00 61.28 277 THR A C 1
ATOM 2174 O O . THR A 1 277 ? -3.148 11.885 -20.572 1.00 61.28 277 THR A O 1
ATOM 2177 N N . ARG A 1 278 ? -3.300 13.723 -19.268 1.00 44.00 278 ARG A N 1
ATOM 2178 C CA . ARG A 1 278 ? -4.474 14.315 -19.932 1.00 44.00 278 ARG A CA 1
ATOM 2179 C C . ARG A 1 278 ? -4.098 15.018 -21.227 1.00 44.00 278 ARG A C 1
ATOM 2181 O O . ARG A 1 278 ? -2.992 15.601 -21.264 1.00 44.00 278 ARG A O 1
#

Organism: NCBI:txid38457

Solvent-accessible surface area (backbone atoms only — not comparable to full-atom values): 17105 Å² total; per-residue (Å²): 135,78,82,78,82,73,73,72,45,53,72,56,54,47,40,42,70,39,42,54,46,67,82,92,51,82,62,67,74,31,26,35,30,29,53,73,97,44,93,59,43,71,45,64,40,52,59,75,57,63,73,67,53,59,77,49,92,33,49,49,76,41,90,56,86,74,28,30,39,37,45,48,56,77,60,75,85,54,97,43,69,66,60,25,46,52,52,46,50,47,53,31,53,51,50,31,47,76,67,61,72,46,98,67,66,61,100,74,85,82,81,89,89,87,78,88,89,84,91,74,93,74,94,65,97,64,81,71,67,46,59,35,23,30,30,19,74,83,44,81,54,55,45,64,16,32,38,52,68,75,86,80,84,83,53,96,92,53,53,80,74,78,70,52,75,81,69,72,48,71,38,21,35,35,28,45,33,47,92,74,57,64,54,67,74,61,48,66,44,76,50,77,46,79,37,70,79,80,86,74,61,93,85,68,74,85,72,65,90,60,80,64,39,70,42,69,44,84,32,46,61,68,59,52,49,53,37,46,28,61,61,40,37,30,51,66,39,42,45,53,52,52,52,48,30,44,78,71,64,76,47,42,75,90,77,37,91,57,39,68,60,45,56,54,48,41,56,38,84,69,90,42,80,90,67,82,89,127

Radius of gyration: 21.23 Å; Cα contacts (8 Å, |Δi|>4): 371; chains: 1; bounding box: 56×39×70 Å